Protein AF-A0A2E3RST8-F1 (afdb_monomer_lite)

Sequence (199 aa):
MTTMRTMMNFPPRGLLAVVLMMAGASMTLGHDTDERVDLSPCHLSGTTAGCSTRWCMNLVCEHDQYCCDQSWDRLCVESATVMCSSCGSTTAPCLQSHDGRGCGEQDCCELVCTIDPRCCLESWDSLCAAEAKVLCNEQCPEDFTGNGIIDEHDLAWGGIVLGLPGSRHDIDGNGIRNSLDLQMIYDRFGSCDDFSGGT

pLDDT: mean 75.84, std 16.53, range [36.25, 95.38]

Secondary structure (DSSP, 8-state):
---PPPP--PPPP-------------------------PPPTTS--SSSS-S-HHHHHHHHHH-THHHHT---HHHHHHHHHHS--TTTS---TTS-BSSSS-S-HHHHHHHHHH-THHHHT-B-HHHHHHHHHHS-TTSTT--S-SSEESHHHHHHTT--TT-B-STT-SSSSSB-SHHHHHHHHTT-EEHHHHS---

Radius of gyration: 26.91 Å; chains: 1; bounding box: 88×56×46 Å

Foldseek 3Di:
DDDDDDDDDDDDDDDDDDDDDPDDPPPPPPPDPPPPPQADDQLDWDQDAAHDDPVLSVQLCVVPVCSHPGTSHPVSNVSSQQRPFCALVECADQLAWDQAAFHNHRVLRVQLCVVPVCSRRPGCGNVSNVVSVQRCVPLCNQPQVSPQWLDVVSVVNQPLPFADFDDSQPQVRPRGRHVVSVVVSVVPGGGSVVSVPDD

Structure (mmCIF, N/CA/C/O backbone):
data_AF-A0A2E3RST8-F1
#
_entry.id   AF-A0A2E3RST8-F1
#
loop_
_atom_site.group_PDB
_atom_site.id
_atom_site.type_symbol
_atom_site.label_atom_id
_atom_site.label_alt_id
_atom_site.label_comp_id
_atom_site.label_asym_id
_atom_site.label_entity_id
_atom_site.label_seq_id
_atom_site.pdbx_PDB_ins_code
_atom_site.Cartn_x
_atom_site.Cartn_y
_atom_site.Cartn_z
_atom_site.occupancy
_atom_site.B_iso_or_equiv
_atom_site.auth_seq_id
_atom_site.auth_comp_id
_atom_site.auth_asym_id
_atom_site.auth_atom_id
_atom_site.pdbx_PDB_model_num
ATOM 1 N N . MET A 1 1 ? -64.497 -26.469 4.815 1.00 43.09 1 MET A N 1
ATOM 2 C CA . MET A 1 1 ? -63.031 -26.296 4.855 1.00 43.09 1 MET A CA 1
ATOM 3 C C . MET A 1 1 ? -62.664 -25.133 3.945 1.00 43.09 1 MET A C 1
ATOM 5 O O . MET A 1 1 ? -63.200 -25.066 2.849 1.00 43.09 1 MET A O 1
ATOM 9 N N . THR A 1 2 ? -61.792 -24.251 4.449 1.00 40.44 2 THR A N 1
ATOM 10 C CA . THR A 1 2 ? -61.014 -23.227 3.715 1.00 40.44 2 THR A CA 1
ATOM 11 C C . THR A 1 2 ? -61.645 -21.832 3.510 1.00 40.44 2 THR A C 1
ATOM 13 O O . THR A 1 2 ? -62.053 -21.445 2.424 1.00 40.44 2 THR A O 1
ATOM 16 N N . THR A 1 3 ? -61.681 -21.098 4.633 1.00 40.09 3 THR A N 1
ATOM 17 C CA . THR A 1 3 ? -61.215 -19.705 4.878 1.00 40.09 3 THR A CA 1
ATOM 18 C C . THR A 1 3 ? -61.603 -18.537 3.953 1.00 40.09 3 THR A C 1
ATOM 20 O O . THR A 1 3 ? -61.076 -18.368 2.857 1.00 40.09 3 THR A O 1
ATOM 23 N N . MET A 1 4 ? -62.415 -17.639 4.532 1.00 42.88 4 MET A N 1
ATOM 24 C CA . MET A 1 4 ? -62.667 -16.241 4.157 1.00 42.88 4 MET A CA 1
ATOM 25 C C . MET A 1 4 ? -61.390 -15.377 4.175 1.00 42.88 4 MET A C 1
ATOM 27 O O . MET A 1 4 ? -60.633 -15.410 5.143 1.00 42.88 4 MET A O 1
ATOM 31 N N . ARG A 1 5 ? -61.204 -14.540 3.142 1.00 51.06 5 ARG A N 1
ATOM 32 C CA . ARG A 1 5 ? -60.280 -13.392 3.130 1.00 51.06 5 ARG A CA 1
ATOM 33 C C . ARG A 1 5 ? -61.076 -12.108 3.388 1.00 51.06 5 ARG A C 1
ATOM 35 O O . ARG A 1 5 ? -62.019 -11.802 2.663 1.00 51.06 5 ARG A O 1
ATOM 42 N N . THR A 1 6 ? -60.684 -11.388 4.431 1.00 48.97 6 THR A N 1
ATOM 43 C CA . THR A 1 6 ? -61.259 -10.128 4.915 1.00 48.97 6 THR A CA 1
ATOM 44 C C . THR A 1 6 ? -60.985 -8.964 3.955 1.00 48.97 6 THR A C 1
ATOM 46 O O . THR A 1 6 ? -59.867 -8.800 3.472 1.00 48.97 6 THR A O 1
ATOM 49 N N . MET A 1 7 ? -62.013 -8.147 3.709 1.00 50.31 7 MET A N 1
ATOM 50 C CA . MET A 1 7 ? -61.950 -6.847 3.031 1.00 50.31 7 MET A CA 1
ATOM 51 C C . MET A 1 7 ? -61.508 -5.752 4.014 1.00 50.31 7 MET A C 1
ATOM 53 O O . MET A 1 7 ? -62.095 -5.674 5.088 1.00 50.31 7 MET A O 1
ATOM 57 N N . MET A 1 8 ? -60.581 -4.863 3.635 1.00 54.12 8 MET A N 1
ATOM 58 C CA . MET A 1 8 ? -60.429 -3.511 4.216 1.00 54.12 8 MET A CA 1
ATOM 59 C C . MET A 1 8 ? -59.871 -2.580 3.119 1.00 54.12 8 MET A C 1
ATOM 61 O O . MET A 1 8 ? -58.768 -2.797 2.635 1.00 54.12 8 MET A O 1
ATOM 65 N N . ASN A 1 9 ? -60.719 -1.793 2.453 1.00 39.12 9 ASN A N 1
ATOM 66 C CA . ASN A 1 9 ? -61.136 -0.410 2.754 1.00 39.12 9 ASN A CA 1
ATOM 67 C C . ASN A 1 9 ? -60.138 0.674 2.286 1.00 39.12 9 ASN A C 1
ATOM 69 O O . ASN A 1 9 ? -59.113 0.917 2.912 1.00 39.12 9 ASN A O 1
ATOM 73 N N . PHE A 1 10 ? -60.507 1.345 1.190 1.00 45.78 10 PHE A N 1
ATOM 74 C CA . PHE A 1 10 ? -59.956 2.614 0.699 1.00 45.78 10 PHE A CA 1
ATOM 75 C C . PHE A 1 10 ? -60.758 3.785 1.294 1.00 45.78 10 PHE A C 1
ATOM 77 O O . PHE A 1 10 ? -61.988 3.702 1.287 1.00 45.78 10 PHE A O 1
ATOM 84 N N . PRO A 1 11 ? -60.141 4.913 1.690 1.00 49.16 11 PRO A N 1
ATOM 85 C CA . PRO A 1 11 ? -60.864 6.173 1.831 1.00 49.16 11 PRO A CA 1
ATOM 86 C C . PRO A 1 11 ? -60.811 7.028 0.538 1.00 49.16 11 PRO A C 1
ATOM 88 O O . PRO A 1 11 ? -59.869 6.896 -0.250 1.00 49.16 11 PRO A O 1
ATOM 91 N N . PRO A 1 12 ? -61.824 7.890 0.286 1.00 51.56 12 PRO A N 1
ATOM 92 C CA . PRO A 1 12 ? -62.084 8.499 -1.018 1.00 51.56 12 PRO A CA 1
ATOM 93 C C . PRO A 1 12 ? -61.517 9.925 -1.174 1.00 51.56 12 PRO A C 1
ATOM 95 O O . PRO A 1 12 ? -61.188 10.612 -0.213 1.00 51.56 12 PRO A O 1
ATOM 98 N N . ARG A 1 13 ? -61.434 10.367 -2.435 1.00 59.94 13 ARG A N 1
ATOM 99 C CA . ARG A 1 13 ? -60.952 11.681 -2.900 1.00 59.94 13 ARG A CA 1
ATOM 100 C C . ARG A 1 13 ? -61.961 12.812 -2.625 1.00 59.94 13 ARG A C 1
ATOM 102 O O . ARG A 1 13 ? -63.140 12.638 -2.918 1.00 59.94 13 ARG A O 1
ATOM 109 N N . GLY A 1 14 ? -61.487 13.993 -2.203 1.00 38.81 14 GLY A N 1
ATOM 110 C CA . GLY A 1 14 ? -62.295 15.221 -2.100 1.00 38.81 14 GLY A CA 1
ATOM 111 C C . GLY A 1 14 ? -61.482 16.530 -2.009 1.00 38.81 14 GLY A C 1
ATOM 112 O O . GLY A 1 14 ? -60.828 16.775 -1.008 1.00 38.81 14 GLY A O 1
ATOM 113 N N . LEU A 1 15 ? -61.545 17.318 -3.092 1.00 45.88 15 LEU A N 1
ATOM 114 C CA . LEU A 1 15 ? -61.400 18.779 -3.300 1.00 45.88 15 LEU A CA 1
ATOM 115 C C . LEU A 1 15 ? -60.477 19.690 -2.434 1.00 45.88 15 LEU A C 1
ATOM 117 O O . LEU A 1 15 ? -60.783 20.034 -1.302 1.00 45.88 15 LEU A O 1
ATOM 121 N N . LEU A 1 16 ? -59.445 20.221 -3.114 1.00 46.75 16 LEU A N 1
ATOM 122 C CA . LEU A 1 16 ? -58.981 21.625 -3.244 1.00 46.75 16 LEU A CA 1
ATOM 123 C C . LEU A 1 16 ? -59.290 22.670 -2.130 1.00 46.75 16 LEU A C 1
ATOM 125 O O . LEU A 1 16 ? -60.391 23.211 -2.079 1.00 46.75 16 LEU A O 1
ATOM 129 N N . ALA A 1 17 ? -58.256 23.116 -1.397 1.00 43.19 17 ALA A N 1
ATOM 130 C CA . ALA A 1 17 ? -58.078 24.519 -0.983 1.00 43.19 17 ALA A CA 1
ATOM 131 C C . ALA A 1 17 ? -56.601 24.814 -0.652 1.00 43.19 17 ALA A C 1
ATOM 133 O O . ALA A 1 17 ? -55.962 24.132 0.144 1.00 43.19 17 ALA A O 1
ATOM 134 N N . VAL A 1 18 ? -56.078 25.840 -1.315 1.00 50.81 18 VAL A N 1
ATOM 135 C CA . VAL A 1 18 ? -54.716 26.374 -1.255 1.00 50.81 18 VAL A CA 1
ATOM 136 C C . VAL A 1 18 ? -54.430 26.977 0.125 1.00 50.81 18 VAL A C 1
ATOM 138 O O . VAL A 1 18 ? -55.101 27.926 0.520 1.00 50.81 18 VAL A O 1
ATOM 141 N N . VAL A 1 19 ? -53.385 26.506 0.812 1.00 48.00 19 VAL A N 1
ATOM 142 C CA . VAL A 1 19 ? -52.651 27.324 1.789 1.00 48.00 19 VAL A CA 1
ATOM 143 C C . VAL A 1 19 ? -51.192 27.354 1.363 1.00 48.00 19 VAL A C 1
ATOM 145 O O . VAL A 1 19 ? -50.441 26.391 1.480 1.00 48.00 19 VAL A O 1
ATOM 148 N N . LEU A 1 20 ? -50.849 28.504 0.803 1.00 52.03 20 LEU A N 1
ATOM 149 C CA . LEU A 1 20 ? -49.520 28.958 0.458 1.00 52.03 20 LEU A CA 1
ATOM 150 C C . LEU A 1 20 ? -48.696 29.066 1.756 1.00 52.03 20 LEU A C 1
ATOM 152 O O . LEU A 1 20 ? -48.907 29.987 2.539 1.00 52.03 20 LEU A O 1
ATOM 156 N N . MET A 1 21 ? -47.756 28.150 1.992 1.00 52.31 21 MET A N 1
ATOM 157 C CA . MET A 1 21 ? -46.636 28.401 2.903 1.00 52.31 21 MET A CA 1
ATOM 158 C C . MET A 1 21 ? -45.346 28.317 2.101 1.00 52.31 21 MET A C 1
ATOM 160 O O . MET A 1 21 ? -44.721 27.270 1.968 1.00 52.31 21 MET A O 1
ATOM 164 N N . MET A 1 22 ? -44.984 29.460 1.523 1.00 61.84 22 MET A N 1
ATOM 165 C CA . MET A 1 22 ? -43.622 29.728 1.091 1.00 61.84 22 MET A CA 1
ATOM 166 C C . MET A 1 22 ? -42.761 29.870 2.350 1.00 61.84 22 MET A C 1
ATOM 168 O O . MET A 1 22 ? -42.719 30.936 2.957 1.00 61.84 22 MET A O 1
ATOM 172 N N . ALA A 1 23 ? -42.090 28.797 2.751 1.00 56.28 23 ALA A N 1
ATOM 173 C CA . ALA A 1 23 ? -40.893 28.884 3.574 1.00 56.28 23 ALA A CA 1
ATOM 174 C C . ALA A 1 23 ? -39.747 28.377 2.700 1.00 56.28 23 ALA A C 1
ATOM 176 O O . ALA A 1 23 ? -39.756 27.228 2.262 1.00 56.28 23 ALA A O 1
ATOM 177 N N . GLY A 1 24 ? -38.835 29.283 2.350 1.00 57.22 24 GLY A N 1
ATOM 178 C CA . GLY A 1 24 ? -37.745 29.025 1.421 1.00 57.22 24 GLY A CA 1
ATOM 179 C C . GLY A 1 24 ? -36.890 27.849 1.871 1.00 57.22 24 GLY A C 1
ATOM 180 O O . GLY A 1 24 ? -36.094 27.972 2.797 1.00 57.22 24 GLY A O 1
ATOM 181 N N . ALA A 1 25 ? -37.005 26.729 1.163 1.00 50.38 25 ALA A N 1
ATOM 182 C CA . ALA A 1 25 ? -35.897 25.803 1.048 1.00 50.38 25 ALA A CA 1
ATOM 183 C C . ALA A 1 25 ? -34.868 26.500 0.156 1.00 50.38 25 ALA A C 1
ATOM 185 O O . ALA A 1 25 ? -34.959 26.473 -1.072 1.00 50.38 25 ALA A O 1
ATOM 186 N N . SER A 1 26 ? -33.937 27.207 0.794 1.00 57.09 26 SER A N 1
ATOM 187 C CA . SER A 1 26 ? -32.691 27.586 0.150 1.00 57.09 26 SER A CA 1
ATOM 188 C C . SER A 1 26 ? -32.023 26.273 -0.244 1.00 57.09 26 SER A C 1
ATOM 190 O O . SER A 1 26 ? -31.499 25.557 0.606 1.00 57.09 26 SER A O 1
ATOM 192 N N . MET A 1 27 ? -32.140 25.901 -1.517 1.00 54.38 27 MET A N 1
ATOM 193 C CA . MET A 1 27 ? -31.351 24.827 -2.098 1.00 54.38 27 M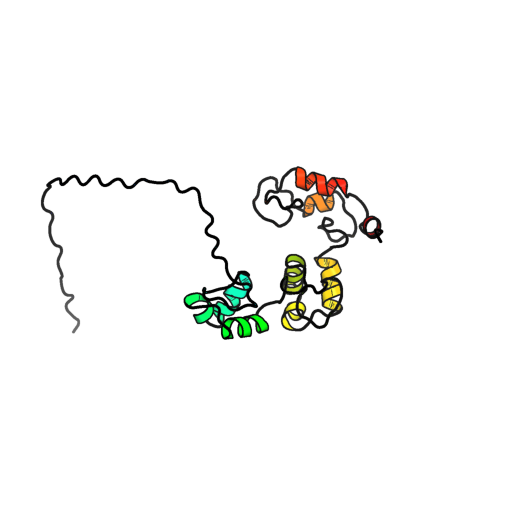ET A CA 1
ATOM 194 C C . MET A 1 27 ? -29.935 25.375 -2.196 1.00 54.38 27 MET A C 1
ATOM 196 O O . MET A 1 27 ? -29.518 25.889 -3.232 1.00 54.38 27 MET A O 1
ATOM 200 N N . THR A 1 28 ? -29.207 25.343 -1.084 1.00 48.56 28 THR A N 1
ATOM 201 C CA . THR A 1 28 ? -27.760 25.396 -1.165 1.00 48.56 28 THR A CA 1
ATOM 202 C C . THR A 1 28 ? -27.376 24.143 -1.933 1.00 48.56 28 THR A C 1
ATOM 204 O O . THR A 1 28 ? -27.495 23.033 -1.416 1.00 48.56 28 THR A O 1
ATOM 207 N N . LEU A 1 29 ? -26.958 24.312 -3.187 1.00 51.31 29 LEU A N 1
ATOM 208 C CA . LEU A 1 29 ? -26.013 23.389 -3.793 1.00 51.31 29 LEU A CA 1
ATOM 209 C C . LEU A 1 29 ? -24.764 23.475 -2.913 1.00 51.31 29 LEU A C 1
ATOM 211 O O . LEU A 1 29 ? -23.888 24.310 -3.132 1.00 51.31 29 LEU A O 1
ATOM 215 N N . GLY A 1 30 ? -24.773 22.704 -1.826 1.00 43.62 30 GLY A N 1
ATOM 216 C CA . GLY A 1 30 ? -23.592 22.428 -1.043 1.00 43.62 30 GLY A CA 1
ATOM 217 C C . GLY A 1 30 ? -22.682 21.643 -1.961 1.00 43.62 30 GLY A C 1
ATOM 218 O O . GLY A 1 30 ? -22.896 20.459 -2.180 1.00 43.62 30 GLY A O 1
ATOM 219 N N . HIS A 1 31 ? -21.735 22.350 -2.568 1.00 44.28 31 HIS A N 1
ATOM 220 C CA . HIS A 1 31 ? -20.483 21.763 -2.995 1.00 44.28 31 HIS A CA 1
ATOM 221 C C . HIS A 1 31 ? -19.943 20.991 -1.795 1.00 44.28 31 HIS A C 1
ATOM 223 O O . HIS A 1 31 ? -19.692 21.608 -0.758 1.00 44.28 31 HIS A O 1
ATOM 229 N N . ASP A 1 32 ? -19.829 19.675 -1.958 1.00 47.50 32 ASP A N 1
ATOM 230 C CA . ASP A 1 32 ? -19.304 18.709 -1.004 1.00 47.50 32 ASP A CA 1
ATOM 231 C C . ASP A 1 32 ? -18.227 19.328 -0.107 1.00 47.50 32 ASP A C 1
ATOM 233 O O . ASP A 1 32 ? -17.070 19.496 -0.500 1.00 47.50 32 ASP A O 1
ATOM 237 N N . THR A 1 33 ? -18.599 19.687 1.122 1.00 52.19 33 THR A N 1
ATOM 238 C CA . THR A 1 33 ? -17.655 19.517 2.214 1.00 52.19 33 THR A CA 1
ATOM 239 C C . THR A 1 33 ? -17.646 18.026 2.457 1.00 52.19 33 THR A C 1
ATOM 241 O O . THR A 1 33 ? -18.547 17.484 3.091 1.00 52.19 33 THR A O 1
ATOM 244 N N . ASP A 1 34 ? -16.672 17.389 1.825 1.00 51.16 34 ASP A N 1
ATOM 245 C CA . ASP A 1 34 ? -15.943 16.232 2.308 1.00 51.16 34 ASP A CA 1
ATOM 246 C C . ASP A 1 34 ? -15.879 16.218 3.849 1.00 51.16 34 ASP A C 1
ATOM 248 O O . ASP A 1 34 ? -14.902 16.622 4.473 1.00 51.16 34 ASP A O 1
ATOM 252 N N . GLU A 1 35 ? -16.969 15.798 4.485 1.00 53.94 35 GLU A N 1
ATOM 253 C CA . GLU A 1 35 ? -16.988 15.388 5.878 1.00 53.94 35 GLU A CA 1
ATOM 254 C C . GLU A 1 35 ? -16.465 13.958 5.872 1.00 53.94 35 GLU A C 1
ATOM 256 O O . GLU A 1 35 ? -17.215 12.982 5.927 1.00 53.94 35 GLU A O 1
ATOM 261 N N . ARG A 1 36 ? -15.143 13.831 5.694 1.00 57.81 36 ARG A N 1
ATOM 262 C CA . ARG A 1 36 ? -14.458 12.570 5.953 1.00 57.81 36 ARG A CA 1
ATOM 263 C C . ARG A 1 36 ? -14.787 12.219 7.389 1.00 57.81 36 ARG A C 1
ATOM 265 O O . ARG A 1 36 ? -14.359 12.910 8.311 1.00 57.81 36 ARG A O 1
ATOM 272 N N . VAL A 1 37 ? -15.569 11.161 7.573 1.00 68.06 37 VAL A N 1
ATOM 273 C CA . VAL A 1 37 ? -15.627 10.467 8.853 1.00 68.06 37 VAL A CA 1
ATOM 274 C C . VAL A 1 37 ? -14.177 10.116 9.167 1.00 68.06 37 VAL A C 1
ATOM 276 O O . VAL A 1 37 ? -13.591 9.276 8.483 1.00 68.06 37 VAL A O 1
ATOM 279 N N . ASP A 1 38 ? -13.578 10.837 10.114 1.00 71.94 38 ASP A N 1
ATOM 280 C CA . ASP A 1 38 ? -12.197 10.625 10.536 1.00 71.94 38 ASP A CA 1
ATOM 281 C C . ASP A 1 38 ? -12.164 9.326 11.343 1.00 71.94 38 ASP A C 1
ATOM 283 O O . ASP A 1 38 ? -12.360 9.287 12.560 1.00 71.94 38 ASP A O 1
ATOM 287 N N . LEU A 1 39 ? -12.106 8.220 10.606 1.00 83.25 39 LEU A N 1
ATOM 288 C CA . LEU A 1 39 ? -12.078 6.882 11.161 1.00 83.25 39 LEU A CA 1
ATOM 289 C C . LEU A 1 39 ? -10.698 6.646 11.768 1.00 83.25 39 LEU A C 1
ATOM 291 O O . LEU A 1 39 ? -9.675 6.832 11.112 1.00 83.25 39 LEU A O 1
ATOM 295 N N . SER A 1 40 ? -10.688 6.174 13.012 1.00 83.94 40 SER A N 1
ATOM 296 C CA . SER A 1 40 ? -9.460 5.786 13.703 1.00 83.94 40 SER A CA 1
ATOM 297 C C . SER A 1 40 ? -8.695 4.718 12.905 1.00 83.94 40 SER A C 1
ATOM 299 O O . SER A 1 40 ? -9.325 3.855 12.280 1.00 83.94 40 SER A O 1
ATOM 301 N N . PRO A 1 41 ? -7.350 4.708 12.941 1.00 85.00 41 PRO A N 1
ATOM 302 C CA . PRO A 1 41 ? -6.564 3.566 12.493 1.00 85.00 41 PRO A CA 1
ATOM 303 C C . PRO A 1 41 ? -7.059 2.261 13.125 1.00 85.00 41 PRO A C 1
ATOM 305 O O . PRO A 1 41 ? -7.398 2.231 14.304 1.00 85.00 41 PRO A O 1
ATOM 308 N N . CYS A 1 42 ? -7.067 1.158 12.373 1.00 86.94 42 CYS A N 1
ATOM 309 C CA . CYS A 1 42 ? -7.680 -0.100 12.831 1.00 86.94 42 CYS A CA 1
ATOM 310 C C . CYS A 1 42 ? -7.025 -0.726 14.073 1.00 86.94 42 CYS A C 1
ATOM 312 O O . CYS A 1 42 ? -7.651 -1.536 14.754 1.00 86.94 42 CYS A O 1
ATOM 314 N N . HIS A 1 43 ? -5.795 -0.325 14.395 1.00 85.38 43 HIS A N 1
ATOM 315 C CA . HIS A 1 43 ? -5.068 -0.744 15.594 1.00 85.38 43 HIS A CA 1
ATOM 316 C C . HIS A 1 43 ? -5.339 0.148 16.821 1.00 85.38 43 HIS A C 1
ATOM 318 O O . HIS A 1 43 ? -4.791 -0.104 17.893 1.00 85.38 43 HIS A O 1
ATOM 324 N N . LEU A 1 44 ? -6.169 1.188 16.689 1.00 88.31 44 LEU A N 1
ATOM 325 C CA . LEU A 1 44 ? -6.549 2.100 17.766 1.00 88.31 44 LEU A CA 1
ATOM 326 C C . LEU A 1 44 ? -8.066 2.108 17.941 1.00 88.31 44 LEU A C 1
ATOM 328 O O . LEU A 1 44 ? -8.813 2.177 16.966 1.00 88.31 44 LEU A O 1
ATOM 332 N N . SER A 1 45 ? -8.525 2.077 19.191 1.00 91.50 45 SER A N 1
ATOM 333 C CA . SER A 1 45 ? -9.953 2.163 19.493 1.00 91.50 45 SER A CA 1
ATOM 334 C C . SER A 1 45 ? -10.506 3.553 19.169 1.00 91.50 45 SER A C 1
ATOM 336 O O . SER A 1 45 ? -9.874 4.565 19.468 1.00 91.50 45 SER A O 1
ATOM 338 N N . GLY A 1 46 ? -11.713 3.595 18.613 1.00 89.00 46 GLY A N 1
ATOM 339 C CA . GLY A 1 46 ? -12.474 4.801 18.311 1.00 89.00 46 GLY A CA 1
ATOM 340 C C . GLY A 1 46 ? -13.876 4.752 18.918 1.00 89.00 46 GLY A C 1
ATOM 341 O O . GLY A 1 46 ? -14.396 3.697 19.275 1.00 89.00 46 GLY A O 1
ATOM 342 N N . THR A 1 47 ? -14.505 5.918 19.051 1.00 86.69 47 THR A N 1
ATOM 343 C CA . THR A 1 47 ? -15.912 6.022 19.479 1.00 86.69 47 THR A CA 1
ATOM 344 C C . THR A 1 47 ? -16.893 5.852 18.321 1.00 86.69 47 THR A C 1
ATOM 346 O O . THR A 1 47 ? -18.088 5.694 18.552 1.00 86.69 47 THR A O 1
ATOM 349 N N . THR A 1 48 ? -16.398 5.898 17.086 1.00 90.94 48 THR A N 1
ATOM 350 C CA . THR A 1 48 ? -17.147 5.642 15.857 1.00 90.94 48 THR A CA 1
ATOM 351 C C . THR A 1 48 ? -17.044 4.171 15.469 1.00 90.94 48 THR A C 1
ATOM 353 O O . THR A 1 48 ? -16.112 3.473 15.870 1.00 90.94 48 THR A O 1
ATOM 356 N N . ALA A 1 49 ? -18.028 3.681 14.720 1.00 92.31 49 ALA A N 1
ATOM 357 C CA . ALA A 1 49 ? -17.979 2.341 14.155 1.00 92.31 49 ALA A CA 1
ATOM 358 C C . ALA A 1 49 ? -17.018 2.283 12.957 1.00 92.31 49 ALA A C 1
ATOM 360 O O . ALA A 1 49 ? -16.936 3.224 12.164 1.00 92.31 49 ALA A O 1
ATOM 361 N N . GLY A 1 50 ? -16.327 1.154 12.816 1.00 89.62 50 GLY A N 1
ATOM 362 C CA . GLY A 1 50 ? -15.324 0.935 11.779 1.00 89.62 50 GLY A CA 1
ATOM 363 C C . GLY A 1 50 ? -13.987 1.656 11.997 1.00 89.62 50 GLY A C 1
ATOM 364 O O . GLY A 1 50 ? -13.776 2.371 12.974 1.00 89.62 50 GLY A O 1
ATOM 365 N N . CYS A 1 51 ? -13.067 1.449 11.054 1.00 90.50 51 CYS A N 1
ATOM 366 C CA . CYS A 1 51 ? -11.716 2.006 11.074 1.00 90.50 51 CYS A CA 1
ATOM 367 C C . CYS A 1 51 ? -11.266 2.467 9.679 1.00 90.50 51 CYS A C 1
ATOM 369 O O . CYS A 1 51 ? -11.943 2.207 8.681 1.00 90.50 51 CYS A O 1
ATOM 371 N N . SER A 1 52 ? -10.128 3.163 9.604 1.00 86.25 52 SER A N 1
ATOM 372 C CA . SER A 1 52 ? -9.630 3.799 8.375 1.00 86.25 52 SER A CA 1
ATOM 373 C C . SER A 1 52 ? -9.363 2.816 7.225 1.00 86.25 52 SER A C 1
ATOM 375 O O . SER A 1 52 ? -9.575 3.156 6.059 1.00 86.25 52 SER A O 1
ATOM 377 N N . THR A 1 53 ? -8.956 1.581 7.528 1.00 80.88 53 THR A N 1
ATOM 378 C CA . THR A 1 53 ? -8.630 0.562 6.521 1.00 80.88 53 THR A CA 1
ATOM 379 C C . THR A 1 53 ? -9.863 -0.266 6.157 1.00 80.88 53 THR A C 1
ATOM 381 O O . THR A 1 53 ? -10.306 -1.128 6.917 1.00 80.88 53 THR A O 1
ATOM 384 N N . ARG A 1 54 ? -10.409 -0.046 4.953 1.00 82.88 54 ARG A N 1
ATOM 385 C CA . ARG A 1 54 ? -11.696 -0.620 4.511 1.00 82.88 54 ARG A CA 1
ATOM 386 C C . ARG A 1 54 ? -11.744 -2.149 4.531 1.00 82.88 54 ARG A C 1
ATOM 388 O O . ARG A 1 54 ? -12.757 -2.712 4.934 1.00 82.88 54 ARG A O 1
ATOM 395 N N . TRP A 1 55 ? -10.681 -2.818 4.084 1.00 80.94 55 TRP A N 1
ATOM 396 C CA . TRP A 1 55 ? -10.650 -4.282 4.051 1.00 80.94 55 TRP A CA 1
ATOM 397 C C . TRP A 1 55 ? -10.599 -4.868 5.471 1.00 80.94 55 TRP A C 1
ATOM 399 O O . TRP A 1 55 ? -11.343 -5.799 5.762 1.00 80.94 55 TRP A O 1
ATOM 409 N N . CYS A 1 56 ? -9.810 -4.270 6.372 1.00 86.31 56 CYS A N 1
ATOM 410 C CA . CYS A 1 56 ? -9.721 -4.687 7.773 1.00 86.31 56 CYS A CA 1
ATOM 411 C C . CYS A 1 56 ? -11.047 -4.459 8.500 1.00 86.31 56 CYS A C 1
ATOM 413 O O . CYS A 1 56 ? -11.535 -5.344 9.200 1.00 86.31 56 CYS A O 1
ATOM 415 N N . MET A 1 57 ? -11.669 -3.301 8.265 1.00 89.81 57 MET A N 1
ATOM 416 C CA . MET A 1 57 ? -13.006 -2.996 8.758 1.00 89.81 57 MET A CA 1
ATOM 417 C C . MET A 1 57 ? -13.993 -4.095 8.350 1.00 89.81 57 MET A C 1
ATOM 419 O O . MET A 1 57 ? -14.617 -4.692 9.217 1.00 89.81 57 MET A O 1
ATOM 423 N N . ASN A 1 58 ? -14.097 -4.409 7.055 1.00 89.31 58 ASN A N 1
ATOM 424 C CA . ASN A 1 58 ? -15.036 -5.421 6.564 1.00 89.31 58 ASN A CA 1
ATOM 425 C C . ASN A 1 58 ? -14.781 -6.802 7.184 1.00 89.31 58 ASN A C 1
ATOM 427 O O . ASN A 1 58 ? -15.727 -7.465 7.597 1.00 89.31 58 ASN A O 1
ATOM 431 N N . LEU A 1 59 ? -13.514 -7.206 7.296 1.00 89.25 59 LEU A N 1
ATOM 432 C CA . LEU A 1 59 ? -13.131 -8.503 7.849 1.00 89.25 59 LEU A CA 1
ATOM 433 C C . LEU A 1 59 ? -13.527 -8.641 9.329 1.00 89.25 59 LEU A C 1
ATOM 435 O O . LEU A 1 59 ? -14.088 -9.656 9.736 1.00 89.25 59 LEU A O 1
ATOM 439 N N . VAL A 1 60 ? -13.276 -7.603 10.133 1.00 92.31 60 VAL A N 1
ATOM 440 C CA . VAL A 1 60 ? -13.683 -7.583 11.547 1.00 92.31 60 VAL A CA 1
ATOM 441 C C . VAL A 1 60 ? -15.201 -7.508 11.667 1.00 92.31 60 VAL A C 1
ATOM 443 O O . VAL A 1 60 ? -15.764 -8.160 12.535 1.00 92.31 60 VAL A O 1
ATOM 446 N N . CYS A 1 61 ? -15.885 -6.791 10.777 1.00 93.38 61 CYS A N 1
ATOM 447 C CA . CYS A 1 61 ? -17.344 -6.708 10.786 1.00 93.38 61 CYS A CA 1
ATOM 448 C C . CYS A 1 61 ? -18.044 -8.024 10.422 1.00 93.38 61 CYS A C 1
ATOM 450 O O . CYS A 1 61 ? -19.142 -8.287 10.911 1.00 93.38 61 CYS A O 1
ATOM 452 N N . GLU A 1 62 ? -17.427 -8.852 9.576 1.00 93.88 62 GLU A N 1
ATOM 453 C CA . GLU A 1 62 ? -17.892 -10.219 9.317 1.00 93.88 62 GLU A CA 1
ATOM 454 C C . GLU A 1 62 ? -17.706 -11.130 10.538 1.00 93.88 62 GLU A C 1
ATOM 456 O O . GLU A 1 62 ? -18.482 -12.068 10.729 1.00 93.88 62 GLU A O 1
ATOM 461 N N . HIS A 1 63 ? -16.702 -10.850 11.374 1.00 93.50 63 HIS A N 1
ATOM 462 C CA . HIS A 1 63 ? -16.464 -11.575 12.618 1.00 93.50 63 HIS A CA 1
ATOM 463 C C . HIS A 1 63 ? -17.389 -11.116 13.756 1.00 93.50 63 HIS A C 1
ATOM 465 O O . HIS A 1 63 ? -17.974 -11.951 14.446 1.00 93.50 63 HIS A O 1
ATOM 471 N N . ASP A 1 64 ? -17.536 -9.801 13.932 1.00 95.00 64 ASP A N 1
ATOM 472 C CA . ASP A 1 64 ? -18.343 -9.168 14.970 1.00 95.00 64 ASP A CA 1
ATOM 473 C C . ASP A 1 64 ? -19.059 -7.912 14.436 1.00 95.00 64 ASP A C 1
ATOM 475 O O . ASP A 1 64 ? -18.454 -6.862 14.194 1.00 95.00 64 ASP A O 1
ATOM 479 N N . GLN A 1 65 ? -20.388 -8.001 14.301 1.00 95.25 65 GLN A N 1
ATOM 480 C CA . GLN A 1 65 ? -21.220 -6.886 13.835 1.00 95.25 65 GLN A CA 1
ATOM 481 C C . GLN A 1 65 ? -21.187 -5.669 14.768 1.00 95.25 65 GLN A C 1
ATOM 483 O O . GLN A 1 65 ? -21.407 -4.548 14.306 1.00 95.25 65 GLN A O 1
ATOM 488 N N . TYR A 1 66 ? -20.877 -5.845 16.057 1.00 95.31 66 TYR A N 1
ATOM 489 C CA . TYR A 1 66 ? -20.765 -4.730 16.997 1.00 95.31 66 TYR A CA 1
ATOM 490 C C . TYR A 1 66 ? -19.750 -3.680 16.516 1.00 95.31 66 TYR A C 1
ATOM 492 O O . TYR A 1 66 ? -20.002 -2.476 16.620 1.00 95.31 66 TYR A O 1
ATOM 500 N N . CYS A 1 67 ? -18.650 -4.129 15.907 1.00 94.81 67 CYS A N 1
ATOM 501 C CA . CYS A 1 67 ? -17.588 -3.265 15.396 1.00 94.81 67 CYS A CA 1
ATOM 502 C C . CYS A 1 67 ? -18.021 -2.385 14.211 1.00 94.81 67 CYS A C 1
ATOM 504 O O . CYS A 1 67 ? -17.424 -1.329 13.985 1.00 94.81 67 CYS A O 1
ATOM 506 N N . CYS A 1 68 ? -19.067 -2.790 13.481 1.00 93.06 68 CYS A N 1
ATOM 507 C CA . CYS A 1 68 ? -19.631 -2.047 12.350 1.00 93.06 68 CYS A CA 1
ATOM 508 C C . CYS A 1 68 ? -20.859 -1.204 12.711 1.00 93.06 68 CYS A C 1
ATOM 510 O O . CYS A 1 68 ? -21.104 -0.190 12.060 1.00 93.06 68 CYS A O 1
ATOM 512 N N . ASP A 1 69 ? -21.612 -1.603 13.737 1.00 93.62 69 ASP A N 1
ATOM 513 C CA . ASP A 1 69 ? -22.891 -0.968 14.062 1.00 93.62 69 ASP A CA 1
ATOM 514 C C . ASP A 1 69 ? -22.813 -0.026 15.267 1.00 93.62 69 ASP A C 1
ATOM 516 O O . ASP A 1 69 ? -23.631 0.886 15.383 1.00 93.62 69 ASP A O 1
ATO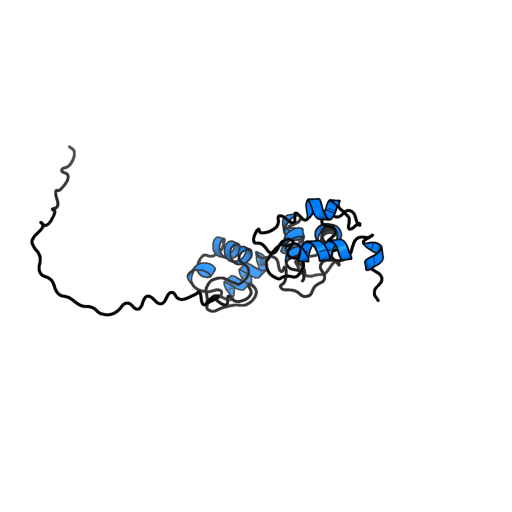M 520 N N . GLN A 1 70 ? -21.867 -0.253 16.185 1.00 94.19 70 GLN A N 1
ATOM 521 C CA . GLN A 1 70 ? -21.824 0.448 17.471 1.00 94.19 70 GLN A CA 1
ATOM 522 C C . GLN A 1 70 ? -20.549 1.270 17.644 1.00 94.19 70 GLN A C 1
ATOM 524 O O . GLN A 1 70 ? -20.617 2.495 17.726 1.00 94.19 70 GLN A O 1
ATOM 529 N N . SER A 1 71 ? -19.386 0.617 17.727 1.00 93.56 71 SER A N 1
ATOM 530 C CA . SER A 1 71 ? -18.111 1.305 17.974 1.00 93.56 71 SER A CA 1
ATOM 531 C C . SER A 1 71 ? -16.909 0.412 17.687 1.00 93.56 71 SER A C 1
ATOM 533 O O . SER A 1 71 ? -16.981 -0.799 17.888 1.00 93.56 71 SER A O 1
ATOM 535 N N . TRP A 1 72 ? -15.789 1.016 17.292 1.00 94.12 72 TRP A N 1
ATOM 536 C CA . TRP A 1 72 ? -14.498 0.346 17.162 1.00 94.12 72 TRP A CA 1
ATOM 537 C C . TRP A 1 72 ? -13.762 0.298 18.508 1.00 94.12 72 TRP A C 1
ATOM 539 O O . TRP A 1 72 ? -12.828 1.056 18.762 1.00 94.12 72 TRP A O 1
ATOM 549 N N . ASP A 1 73 ? -14.207 -0.561 19.421 1.00 94.50 73 ASP A N 1
ATOM 550 C CA . ASP A 1 73 ? -13.668 -0.628 20.783 1.00 94.50 73 ASP A CA 1
ATOM 551 C C . ASP A 1 73 ? -12.394 -1.498 20.914 1.00 94.50 73 ASP A C 1
ATOM 553 O O . ASP A 1 73 ? -11.739 -1.857 19.933 1.00 94.50 73 ASP A O 1
ATOM 557 N N . ARG A 1 74 ? -11.990 -1.821 22.154 1.00 94.38 74 ARG A N 1
ATOM 558 C CA . ARG A 1 74 ? -10.814 -2.669 22.425 1.00 94.38 74 ARG A CA 1
ATOM 559 C C . ARG A 1 74 ? -10.958 -4.078 21.838 1.00 94.38 74 ARG A C 1
ATOM 561 O O . ARG A 1 74 ? -9.964 -4.628 21.377 1.00 94.38 74 ARG A O 1
ATOM 568 N N . LEU A 1 75 ? -12.155 -4.666 21.864 1.00 94.19 75 LEU A N 1
ATOM 569 C CA . LEU A 1 75 ? -12.388 -6.013 21.333 1.00 94.19 75 LEU A CA 1
ATOM 570 C C . LEU A 1 75 ? -12.309 -6.013 19.803 1.00 94.19 75 LEU A C 1
ATOM 572 O O . LEU A 1 75 ? -11.756 -6.944 19.215 1.00 94.19 75 LEU A O 1
ATOM 576 N N . CYS A 1 76 ? -12.770 -4.933 19.167 1.00 94.62 76 CYS A N 1
ATOM 577 C CA .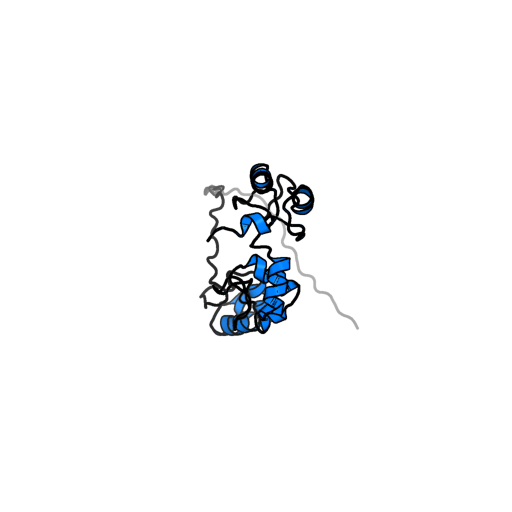 CYS A 1 76 ? -12.586 -4.719 17.733 1.00 94.62 76 CYS A CA 1
ATOM 578 C C . CYS A 1 76 ? -11.103 -4.613 17.364 1.00 94.62 76 CYS A C 1
ATOM 580 O O . CYS A 1 76 ? -10.667 -5.258 16.415 1.00 94.62 76 CYS A O 1
ATOM 582 N N . VAL A 1 77 ? -10.303 -3.882 18.149 1.00 91.75 77 VAL A N 1
ATOM 583 C CA . VAL A 1 77 ? -8.844 -3.785 17.948 1.00 91.75 77 VAL A CA 1
ATOM 584 C C . VAL A 1 77 ? -8.139 -5.126 18.171 1.00 91.75 77 VAL A C 1
ATOM 586 O O . VAL A 1 77 ? -7.240 -5.475 17.410 1.00 91.75 77 VAL A O 1
ATOM 589 N N . GLU A 1 78 ? -8.528 -5.903 19.183 1.00 90.81 78 GLU A N 1
ATOM 590 C CA . GLU A 1 78 ? -7.958 -7.236 19.432 1.00 90.81 78 GLU A CA 1
ATOM 591 C C . GLU A 1 78 ? -8.260 -8.196 18.277 1.00 90.81 78 GLU A C 1
ATOM 593 O O . GLU A 1 78 ? -7.361 -8.890 17.799 1.00 90.81 78 GLU A O 1
ATOM 598 N N . SER A 1 79 ? -9.491 -8.164 17.765 1.00 91.06 79 SER A N 1
ATOM 599 C CA . SER A 1 79 ? -9.886 -8.918 16.572 1.00 91.06 79 SER A CA 1
ATOM 600 C C . SER A 1 79 ? -9.112 -8.444 15.342 1.00 91.06 79 SER A C 1
ATOM 602 O O . SER A 1 79 ? -8.519 -9.256 14.636 1.00 91.06 79 SER A O 1
ATOM 604 N N . ALA A 1 80 ? -9.013 -7.130 15.129 1.00 89.00 80 ALA A N 1
ATOM 605 C CA . ALA A 1 80 ? -8.232 -6.539 14.046 1.00 89.00 80 ALA A CA 1
ATOM 606 C C . ALA A 1 80 ? -6.752 -6.923 14.133 1.00 89.00 80 ALA A C 1
ATOM 608 O O . ALA A 1 80 ? -6.129 -7.223 13.127 1.00 89.00 80 ALA A O 1
ATOM 609 N N . THR A 1 81 ? -6.182 -7.001 15.332 1.00 81.94 81 THR A N 1
ATOM 610 C CA . THR A 1 81 ? -4.787 -7.414 15.517 1.00 81.94 81 THR A CA 1
ATOM 611 C C . THR A 1 81 ? -4.556 -8.843 15.035 1.00 81.94 81 THR A C 1
ATOM 613 O O . THR A 1 81 ? -3.469 -9.162 14.566 1.00 81.94 81 THR A O 1
ATOM 616 N N . VAL A 1 82 ? -5.539 -9.732 15.147 1.00 80.94 82 VAL A N 1
ATOM 617 C CA . VAL A 1 82 ? -5.394 -11.122 14.692 1.00 80.94 82 VAL A CA 1
ATOM 618 C C . VAL A 1 82 ? -5.746 -11.263 13.217 1.00 80.94 82 VAL A C 1
ATOM 620 O O . VAL A 1 82 ? -5.071 -11.984 12.489 1.00 80.94 82 VAL A O 1
ATOM 623 N N . MET A 1 83 ? -6.810 -10.593 12.788 1.00 81.00 83 MET A N 1
ATOM 624 C CA . MET A 1 83 ? -7.436 -10.833 11.493 1.00 81.00 83 MET A CA 1
ATOM 625 C C . MET A 1 83 ? -6.913 -9.884 10.411 1.00 81.00 83 MET A C 1
ATOM 627 O O . MET A 1 83 ? -6.915 -10.232 9.234 1.00 81.00 83 MET A O 1
ATOM 631 N N . CYS A 1 84 ? -6.426 -8.706 10.796 1.00 83.12 84 CYS A N 1
ATOM 632 C CA . CYS A 1 84 ? -5.887 -7.726 9.873 1.00 83.12 84 CYS A CA 1
ATOM 633 C C . CYS A 1 84 ? -4.360 -7.818 9.761 1.00 83.12 84 CYS A C 1
ATOM 635 O O . CYS A 1 84 ? -3.635 -7.805 10.754 1.00 83.12 84 CYS A O 1
ATOM 637 N N . SER A 1 85 ? -3.872 -7.827 8.519 1.00 72.50 85 SER A N 1
ATOM 638 C CA . SER A 1 85 ? -2.527 -7.376 8.168 1.00 72.50 85 SER A CA 1
ATOM 639 C C . SER A 1 85 ? -2.146 -6.044 8.834 1.00 72.50 85 SER A C 1
ATOM 641 O O . SER A 1 85 ? -2.941 -5.105 8.889 1.00 72.50 85 SER A O 1
ATOM 643 N N . SER A 1 86 ? -0.894 -5.952 9.287 1.00 74.62 86 SER A N 1
ATOM 644 C CA . SER A 1 86 ? -0.286 -4.731 9.832 1.00 74.62 86 SER A CA 1
ATOM 645 C C . SER A 1 86 ? 0.355 -3.831 8.754 1.00 74.62 86 SER A C 1
ATOM 647 O O . SER A 1 86 ? 1.128 -2.935 9.104 1.00 74.62 86 SER A O 1
ATOM 649 N N . CYS A 1 87 ? 0.034 -4.033 7.467 1.00 80.75 87 CYS A N 1
ATOM 650 C CA . CYS A 1 87 ? 0.486 -3.167 6.368 1.00 80.75 87 CYS A CA 1
ATOM 651 C C . CYS A 1 87 ? 0.262 -1.687 6.672 1.00 80.75 87 CYS A C 1
ATOM 653 O O . CYS A 1 87 ? -0.812 -1.317 7.147 1.00 80.75 87 CYS A O 1
ATOM 655 N N . GLY A 1 88 ? 1.290 -0.867 6.438 1.00 70.25 88 GLY A N 1
ATOM 656 C CA . GLY A 1 88 ? 1.255 0.588 6.629 1.00 70.25 88 GLY A CA 1
ATOM 657 C C . GLY A 1 88 ? 1.061 1.069 8.070 1.00 70.25 88 GLY A C 1
ATOM 658 O O . GLY A 1 88 ? 1.018 2.270 8.319 1.00 70.25 88 GLY A O 1
ATOM 659 N N . SER A 1 89 ? 0.954 0.156 9.042 1.00 72.00 89 SER A N 1
ATOM 660 C CA . SER A 1 89 ? 0.819 0.490 10.470 1.00 72.00 89 SER A CA 1
ATOM 661 C C . SER A 1 89 ? 2.128 0.364 11.253 1.00 72.00 89 SER A C 1
ATOM 663 O O . SER A 1 89 ? 2.195 0.713 12.430 1.00 72.00 89 SER A O 1
ATOM 665 N N . THR A 1 90 ? 3.173 -0.133 10.597 1.00 78.06 90 THR A N 1
ATOM 666 C CA . THR A 1 90 ? 4.525 -0.297 11.133 1.00 78.06 90 THR A CA 1
ATOM 667 C C . THR A 1 90 ? 5.506 0.590 10.363 1.00 78.06 90 THR A C 1
ATOM 669 O O . THR A 1 90 ? 5.195 1.073 9.285 1.00 78.06 90 THR A O 1
ATOM 672 N N . THR A 1 91 ? 6.700 0.818 10.906 1.00 82.62 91 THR A N 1
ATOM 673 C CA . THR A 1 91 ? 7.832 1.434 10.185 1.00 82.62 91 THR A CA 1
ATOM 674 C C . THR A 1 91 ? 8.870 0.386 9.774 1.00 82.62 91 THR A C 1
ATOM 676 O O . THR A 1 91 ? 10.045 0.702 9.595 1.00 82.62 91 THR A O 1
ATOM 679 N N . ALA A 1 92 ? 8.478 -0.888 9.767 1.00 87.94 92 ALA A N 1
ATOM 680 C CA . ALA A 1 92 ? 9.367 -1.991 9.449 1.00 87.94 92 ALA A CA 1
ATOM 681 C C . ALA A 1 92 ? 9.591 -2.085 7.927 1.00 87.94 92 ALA A C 1
ATOM 683 O O . ALA A 1 92 ? 8.640 -1.888 7.175 1.00 87.94 92 ALA A O 1
ATOM 684 N N . PRO A 1 93 ? 10.818 -2.381 7.472 1.00 88.12 93 PRO A N 1
ATOM 685 C CA . PRO A 1 93 ? 11.155 -2.367 6.048 1.00 88.12 93 PRO A CA 1
ATOM 686 C C . PRO A 1 93 ? 10.491 -3.521 5.287 1.00 88.12 93 PRO A C 1
ATOM 688 O O . PRO A 1 93 ? 10.638 -4.670 5.698 1.00 88.12 93 PRO A O 1
ATOM 691 N N . CYS A 1 94 ? 9.865 -3.268 4.132 1.00 90.00 94 CYS A N 1
ATOM 692 C CA . CYS A 1 94 ? 9.319 -4.353 3.306 1.00 90.00 94 CYS A CA 1
ATOM 693 C C . CYS A 1 94 ? 10.399 -5.239 2.665 1.00 90.00 94 CYS A C 1
ATOM 695 O O . CYS A 1 94 ? 10.217 -6.445 2.498 1.00 90.00 94 CYS A O 1
ATOM 697 N N . LEU A 1 95 ? 11.564 -4.681 2.334 1.00 90.50 95 LEU A N 1
ATOM 698 C CA . LEU A 1 95 ? 12.612 -5.405 1.599 1.00 90.50 95 LEU A CA 1
ATOM 699 C C . LEU A 1 95 ? 13.573 -6.214 2.487 1.00 90.50 95 LEU A C 1
ATOM 701 O O . LEU A 1 95 ? 14.531 -6.820 1.990 1.00 90.50 95 LEU A O 1
ATOM 705 N N . GLN A 1 96 ? 13.354 -6.224 3.803 1.00 91.06 96 GLN A N 1
ATOM 706 C CA . GLN A 1 96 ? 14.155 -6.981 4.763 1.00 91.06 96 GLN A CA 1
ATOM 707 C C . GLN A 1 96 ? 13.246 -7.758 5.711 1.00 91.06 96 GLN A C 1
ATOM 709 O O . GLN A 1 96 ? 12.185 -7.288 6.097 1.00 91.06 96 GLN A O 1
ATOM 714 N N . SER A 1 97 ? 13.678 -8.954 6.104 1.00 94.31 97 SER A N 1
ATOM 715 C CA . SER A 1 97 ? 12.939 -9.760 7.073 1.00 94.31 97 SER A CA 1
ATOM 716 C C . SER A 1 97 ? 12.951 -9.117 8.456 1.00 94.31 97 SER A C 1
ATOM 718 O O . SER A 1 97 ? 13.983 -8.580 8.870 1.00 94.31 97 SER A O 1
ATOM 720 N N . HIS A 1 98 ? 11.865 -9.266 9.206 1.00 91.88 98 HIS A N 1
ATOM 721 C CA . HIS A 1 98 ? 11.750 -8.779 10.573 1.00 91.88 98 HIS A CA 1
ATOM 722 C C . HIS A 1 98 ? 10.726 -9.579 11.394 1.00 91.88 98 HIS A C 1
ATOM 724 O O . HIS A 1 98 ? 9.889 -10.299 10.858 1.00 91.88 98 HIS A O 1
ATOM 730 N N . ASP A 1 99 ? 10.739 -9.390 12.715 1.00 85.38 99 ASP A N 1
ATOM 731 C CA . ASP A 1 99 ? 9.917 -10.181 13.647 1.00 85.38 99 ASP A CA 1
ATOM 732 C C . ASP A 1 99 ? 8.424 -9.778 13.681 1.00 85.38 99 ASP A C 1
ATOM 734 O O . ASP A 1 99 ? 7.610 -10.441 14.321 1.00 85.38 99 ASP A O 1
ATOM 738 N N . GLY A 1 100 ? 8.048 -8.682 13.011 1.00 85.31 100 GLY A N 1
ATOM 739 C CA . GLY A 1 100 ? 6.659 -8.225 12.859 1.00 85.31 100 GLY A CA 1
ATOM 740 C C . GLY A 1 100 ? 5.906 -8.850 11.678 1.00 85.31 100 GLY A C 1
ATOM 741 O O . GLY A 1 100 ? 6.485 -9.562 10.865 1.00 85.31 100 GLY A O 1
ATOM 742 N N . ARG A 1 101 ? 4.612 -8.534 11.566 1.00 88.62 101 ARG A N 1
ATOM 743 C CA . ARG A 1 101 ? 3.739 -8.880 10.428 1.00 88.62 101 ARG A CA 1
ATOM 744 C C . ARG A 1 101 ? 3.588 -7.685 9.503 1.00 88.62 101 ARG A C 1
ATOM 746 O O . ARG A 1 101 ? 3.551 -6.560 9.998 1.00 88.62 101 ARG A O 1
ATOM 753 N N . GLY A 1 102 ? 3.425 -7.935 8.205 1.00 87.50 102 GLY A N 1
ATOM 754 C CA . GLY A 1 102 ? 3.361 -6.863 7.210 1.00 87.50 102 GLY A CA 1
ATOM 755 C C . GLY A 1 102 ? 4.606 -5.972 7.236 1.00 87.50 102 GLY A C 1
ATOM 756 O O . GLY A 1 102 ? 5.568 -6.279 7.919 1.00 87.50 102 GLY A O 1
ATOM 757 N N . CYS A 1 103 ? 4.580 -4.845 6.541 1.00 90.38 103 CYS A N 1
ATOM 758 C CA . CYS A 1 103 ? 5.668 -3.870 6.544 1.00 90.38 103 CYS A CA 1
ATOM 759 C C . CYS A 1 103 ? 5.116 -2.445 6.384 1.00 90.38 103 CYS A C 1
ATOM 761 O O . CYS A 1 103 ? 3.895 -2.245 6.344 1.00 90.38 103 CYS A O 1
ATOM 763 N N . GLY A 1 104 ? 5.998 -1.446 6.408 1.00 84.56 104 GLY A N 1
ATOM 764 C CA . GLY A 1 104 ? 5.623 -0.036 6.503 1.00 84.56 104 GLY A CA 1
ATOM 765 C C . GLY A 1 104 ? 5.069 0.560 5.220 1.00 84.56 104 GLY A C 1
ATOM 766 O O . GLY A 1 104 ? 4.300 1.519 5.273 1.00 84.56 104 GLY A O 1
ATOM 767 N N . GLU A 1 105 ? 5.360 -0.053 4.080 1.00 83.69 105 GLU A N 1
ATOM 768 C CA . GLU A 1 105 ? 4.856 0.403 2.796 1.00 83.69 105 GLU A CA 1
ATOM 769 C C . GLU A 1 105 ? 3.523 -0.302 2.487 1.00 83.69 105 GLU A C 1
ATOM 771 O O . GLU A 1 105 ? 3.489 -1.479 2.129 1.00 83.69 105 GLU A O 1
ATOM 776 N N . GLN A 1 106 ? 2.401 0.413 2.678 1.00 80.44 106 GLN A N 1
ATOM 777 C CA . GLN A 1 106 ? 1.026 -0.118 2.583 1.00 80.44 106 GLN A CA 1
ATOM 778 C C . GLN A 1 106 ? 0.802 -0.936 1.305 1.00 80.44 106 GLN A C 1
ATOM 780 O O . GLN A 1 106 ? 0.387 -2.091 1.385 1.00 80.44 106 GLN A O 1
ATOM 785 N N . ASP A 1 107 ? 1.087 -0.345 0.143 1.00 78.44 107 ASP A N 1
ATOM 786 C CA . ASP A 1 107 ? 0.788 -0.953 -1.155 1.00 78.44 107 ASP A CA 1
ATOM 787 C C . ASP A 1 107 ? 1.664 -2.179 -1.431 1.00 78.44 107 ASP A C 1
ATOM 789 O O . ASP A 1 107 ? 1.156 -3.213 -1.872 1.00 78.44 107 ASP A O 1
ATOM 793 N N . CYS A 1 108 ? 2.962 -2.088 -1.118 1.00 85.88 108 CYS A N 1
ATOM 794 C CA . CYS A 1 108 ? 3.895 -3.209 -1.211 1.00 85.88 108 CYS A CA 1
ATOM 795 C C . CYS A 1 108 ? 3.435 -4.371 -0.334 1.00 85.88 108 CYS A C 1
ATOM 797 O O . CYS A 1 108 ? 3.293 -5.512 -0.779 1.00 85.88 108 CYS A O 1
ATOM 799 N N . CYS A 1 109 ? 3.156 -4.053 0.924 1.00 88.44 109 CYS A N 1
ATOM 800 C CA . CYS A 1 109 ? 2.716 -5.015 1.901 1.00 88.44 109 CYS A CA 1
ATOM 801 C C . CYS A 1 109 ? 1.434 -5.724 1.454 1.00 88.44 109 CYS A C 1
ATOM 803 O O . CYS A 1 109 ? 1.388 -6.950 1.466 1.00 88.44 109 CYS A O 1
ATOM 805 N N . GLU A 1 110 ? 0.410 -4.984 1.011 1.00 85.00 110 GLU A N 1
ATOM 806 C CA . GLU A 1 110 ? -0.858 -5.563 0.549 1.00 85.00 110 GLU A CA 1
ATOM 807 C C . GLU A 1 110 ? -0.675 -6.477 -0.667 1.00 85.00 110 GLU A C 1
ATOM 809 O O . GLU A 1 110 ? -1.350 -7.508 -0.779 1.00 85.00 110 GLU A O 1
ATOM 814 N N . LEU A 1 111 ? 0.252 -6.129 -1.562 1.00 83.94 111 LEU A N 1
ATOM 815 C CA . LEU A 1 111 ? 0.581 -6.944 -2.724 1.00 83.94 111 LEU A CA 1
ATOM 816 C C . LEU A 1 111 ? 1.192 -8.282 -2.295 1.00 83.94 111 LEU A C 1
ATOM 818 O O . LEU A 1 111 ? 0.707 -9.334 -2.714 1.00 83.94 111 LEU A O 1
ATOM 822 N N . VAL A 1 112 ? 2.178 -8.249 -1.394 1.00 89.94 112 VAL A N 1
ATOM 823 C CA . VAL A 1 112 ? 2.781 -9.459 -0.817 1.00 89.94 112 VAL A CA 1
ATOM 824 C C . VAL A 1 112 ? 1.730 -10.273 -0.059 1.00 89.94 112 VAL A C 1
ATOM 826 O O . VAL A 1 112 ? 1.604 -11.460 -0.324 1.00 89.94 112 VAL A O 1
ATOM 829 N N . CYS A 1 113 ? 0.889 -9.660 0.786 1.00 87.62 113 CYS A N 1
ATOM 830 C CA . CYS A 1 113 ? -0.180 -10.370 1.511 1.00 87.62 113 CYS A CA 1
ATOM 831 C C . CYS A 1 113 ? -1.165 -11.098 0.588 1.00 87.62 113 CYS A C 1
ATOM 833 O O . CYS A 1 113 ? -1.765 -12.096 0.987 1.00 87.62 113 CYS A O 1
ATOM 835 N N . THR A 1 114 ? -1.402 -10.553 -0.609 1.00 83.38 114 THR A N 1
ATOM 836 C CA . THR A 1 114 ? -2.323 -11.141 -1.589 1.00 83.38 114 THR A CA 1
ATOM 837 C C . THR A 1 114 ? -1.739 -12.415 -2.200 1.00 83.38 114 THR A C 1
ATOM 839 O O . THR A 1 114 ? -2.486 -13.342 -2.513 1.00 83.38 114 THR A O 1
ATOM 842 N N . ILE A 1 115 ? -0.415 -12.464 -2.361 1.00 85.56 115 ILE A N 1
ATOM 843 C CA . ILE A 1 115 ? 0.313 -13.626 -2.877 1.00 85.56 115 ILE A CA 1
ATOM 844 C C . ILE A 1 115 ? 0.571 -14.640 -1.759 1.00 85.56 115 ILE A C 1
ATOM 846 O O . ILE A 1 115 ? 0.243 -15.818 -1.917 1.00 85.56 115 ILE A O 1
ATOM 850 N N . ASP A 1 116 ? 1.088 -14.173 -0.624 1.00 89.31 116 ASP A N 1
ATOM 851 C CA . ASP A 1 116 ? 1.411 -14.975 0.548 1.00 89.31 116 ASP A CA 1
ATOM 852 C C . ASP A 1 116 ? 0.800 -14.377 1.836 1.00 89.31 116 ASP A C 1
ATOM 854 O O . ASP A 1 116 ? 1.402 -13.535 2.516 1.00 89.31 116 ASP A O 1
ATOM 858 N N . PRO A 1 117 ? -0.403 -14.838 2.238 1.00 87.19 117 PRO A N 1
ATOM 859 C CA . PRO A 1 117 ? -1.070 -14.359 3.446 1.00 87.19 117 PRO A CA 1
ATOM 860 C C . PRO A 1 117 ? -0.267 -14.570 4.736 1.00 87.19 117 PRO A C 1
ATOM 862 O O . PRO A 1 117 ? -0.490 -13.851 5.715 1.00 87.19 117 PRO A O 1
ATOM 865 N N . ARG A 1 118 ? 0.678 -15.525 4.776 1.00 89.69 118 ARG A N 1
ATOM 866 C CA . ARG A 1 118 ? 1.458 -15.794 5.996 1.00 89.69 118 ARG A CA 1
ATOM 867 C C . ARG A 1 118 ? 2.386 -14.630 6.345 1.00 89.69 118 ARG A C 1
ATOM 869 O O . ARG A 1 118 ? 2.607 -14.379 7.527 1.00 89.69 118 ARG A O 1
ATOM 876 N N . CYS A 1 119 ? 2.801 -13.838 5.354 1.00 91.38 119 CYS A N 1
ATOM 877 C CA . CYS A 1 119 ? 3.591 -12.620 5.555 1.00 91.38 119 CYS A CA 1
ATOM 878 C C . CYS A 1 119 ? 2.872 -11.567 6.409 1.00 91.38 119 CYS A C 1
ATOM 880 O O . CYS A 1 119 ? 3.490 -10.714 7.051 1.00 91.38 119 CYS A O 1
ATOM 882 N N . CYS A 1 120 ? 1.544 -11.648 6.452 1.00 87.12 120 CYS A N 1
ATOM 883 C CA . CYS A 1 120 ? 0.684 -10.656 7.082 1.00 87.12 120 CYS A CA 1
ATOM 884 C C . CYS A 1 120 ? -0.077 -11.203 8.290 1.00 87.12 120 CYS A C 1
ATOM 886 O O . CYS A 1 120 ? -0.544 -10.427 9.123 1.00 87.12 120 CYS A O 1
ATOM 888 N N . LEU A 1 121 ? -0.152 -12.530 8.417 1.00 83.12 121 LEU A N 1
ATOM 889 C CA . LEU A 1 121 ? -0.794 -13.224 9.531 1.00 83.12 121 LEU A CA 1
ATOM 890 C C . LEU A 1 121 ? 0.206 -13.788 10.548 1.00 83.12 121 LEU A C 1
ATOM 892 O O . LEU A 1 121 ? -0.118 -13.828 11.735 1.00 83.12 121 LEU A O 1
ATOM 896 N N . GLU A 1 122 ? 1.409 -14.175 10.115 1.00 87.06 122 GLU A N 1
ATOM 897 C CA . GLU A 1 122 ? 2.420 -14.825 10.957 1.00 87.06 122 GLU A CA 1
ATOM 898 C C . GLU A 1 122 ? 3.631 -13.919 11.197 1.00 87.06 122 GLU A C 1
ATOM 900 O O . GLU A 1 122 ? 3.771 -13.368 12.291 1.00 87.06 122 GLU A O 1
ATOM 905 N N . SER A 1 123 ? 4.483 -13.729 10.188 1.00 90.31 123 SER A N 1
ATOM 906 C CA . SER A 1 123 ? 5.663 -12.862 10.259 1.00 90.31 123 SER A CA 1
ATOM 907 C C . SER A 1 123 ? 6.196 -12.506 8.872 1.00 90.31 123 SER A C 1
ATOM 909 O O . SER A 1 123 ? 6.008 -13.240 7.903 1.00 90.31 123 SER A O 1
ATOM 911 N N . TRP A 1 124 ? 6.907 -11.387 8.788 1.00 93.00 124 TRP A N 1
ATOM 912 C CA . TRP A 1 124 ? 7.596 -10.940 7.585 1.00 93.00 124 TRP A CA 1
ATOM 913 C C . TRP A 1 124 ? 9.000 -11.554 7.511 1.00 93.00 124 TRP A C 1
ATOM 915 O O . TRP A 1 124 ? 10.008 -10.944 7.871 1.00 93.00 124 TRP A O 1
ATOM 925 N N . ASP A 1 125 ? 9.072 -12.819 7.102 1.00 95.38 125 ASP A N 1
ATOM 926 C CA . ASP A 1 125 ? 10.325 -13.573 7.039 1.00 95.38 125 ASP A CA 1
ATOM 927 C C . ASP A 1 125 ? 11.177 -13.261 5.786 1.00 95.38 125 ASP A C 1
ATOM 929 O O . ASP A 1 125 ? 10.915 -12.333 5.017 1.00 95.38 125 ASP A O 1
ATOM 933 N N . SER A 1 126 ? 12.264 -14.016 5.585 1.00 94.62 126 SER A N 1
ATOM 934 C CA . SER A 1 126 ? 13.163 -13.824 4.439 1.00 94.62 126 SER A CA 1
ATOM 935 C C . SER A 1 126 ? 12.525 -14.153 3.091 1.00 94.62 126 SER A C 1
ATOM 937 O O . SER A 1 126 ? 12.979 -13.622 2.078 1.00 94.62 126 SER A O 1
ATOM 939 N N . LEU A 1 127 ? 11.495 -15.002 3.065 1.00 94.38 127 LEU A N 1
ATOM 940 C CA . LEU A 1 127 ? 10.725 -15.287 1.860 1.00 94.38 127 LEU A CA 1
ATOM 941 C C . LEU A 1 127 ? 9.782 -14.118 1.568 1.00 94.38 127 LEU A C 1
ATOM 943 O O . LEU A 1 127 ? 9.797 -13.630 0.446 1.00 94.38 127 LEU A O 1
ATOM 947 N N . CYS A 1 128 ? 9.088 -13.585 2.578 1.00 94.44 128 CYS A N 1
ATOM 948 C CA . CYS A 1 128 ? 8.259 -12.383 2.438 1.00 94.44 128 CYS A CA 1
ATOM 949 C C . CYS A 1 128 ? 9.066 -11.193 1.911 1.00 94.44 128 CYS A C 1
ATOM 951 O O . CYS A 1 128 ? 8.664 -10.532 0.960 1.00 94.44 128 CYS A O 1
ATOM 953 N N . ALA A 1 129 ? 10.264 -10.969 2.457 1.00 91.81 129 ALA A N 1
ATOM 954 C CA . ALA A 1 129 ? 11.165 -9.927 1.973 1.00 91.81 129 ALA A CA 1
ATOM 955 C C . ALA A 1 129 ? 11.699 -10.196 0.552 1.00 91.81 129 ALA A C 1
ATOM 957 O O . ALA A 1 129 ? 11.979 -9.257 -0.190 1.00 91.81 129 ALA A O 1
ATOM 958 N N . ALA A 1 130 ? 11.880 -11.461 0.158 1.00 89.25 130 ALA A N 1
ATOM 959 C CA . ALA A 1 130 ? 12.287 -11.813 -1.202 1.00 89.25 130 ALA A CA 1
ATOM 960 C C . ALA A 1 130 ? 11.149 -11.600 -2.209 1.00 89.25 130 ALA A C 1
ATOM 962 O O . ALA A 1 130 ? 11.390 -11.070 -3.289 1.00 89.25 130 ALA A O 1
ATOM 963 N N . GLU A 1 131 ? 9.919 -11.954 -1.841 1.00 89.62 131 GLU A N 1
ATOM 964 C CA . GLU A 1 131 ? 8.724 -11.655 -2.626 1.00 89.62 131 GLU A CA 1
ATOM 965 C C . GLU A 1 131 ? 8.521 -10.149 -2.749 1.00 89.62 131 GLU A C 1
ATOM 967 O O . GLU A 1 131 ? 8.336 -9.657 -3.856 1.00 89.62 131 GLU A O 1
ATOM 972 N N . ALA A 1 132 ? 8.671 -9.400 -1.656 1.00 89.12 132 ALA A N 1
ATOM 973 C CA . ALA A 1 132 ? 8.596 -7.945 -1.662 1.00 89.12 132 ALA A CA 1
ATOM 974 C C . ALA A 1 132 ? 9.619 -7.302 -2.608 1.00 89.12 132 ALA A C 1
ATOM 976 O O . ALA A 1 132 ? 9.294 -6.353 -3.306 1.00 89.12 132 ALA A O 1
ATOM 977 N N . LYS A 1 133 ? 10.839 -7.838 -2.719 1.00 84.44 133 LYS A N 1
ATOM 978 C CA . LYS A 1 133 ? 11.822 -7.332 -3.698 1.00 84.44 133 LYS A CA 1
ATOM 979 C C . LYS A 1 133 ? 11.353 -7.464 -5.141 1.00 84.44 133 LYS A C 1
ATOM 981 O O . LYS A 1 133 ? 11.680 -6.610 -5.953 1.00 84.44 133 LYS A O 1
ATOM 986 N N . VAL A 1 134 ? 10.607 -8.521 -5.452 1.00 79.75 134 VAL A N 1
ATOM 987 C CA . VAL A 1 134 ? 10.065 -8.751 -6.797 1.00 79.75 134 VAL A CA 1
ATOM 988 C C . VAL A 1 134 ? 8.777 -7.957 -7.009 1.00 79.75 134 VAL A C 1
ATOM 990 O O . VAL A 1 134 ? 8.561 -7.400 -8.077 1.00 79.75 134 VAL A O 1
ATOM 993 N N . LEU A 1 135 ? 7.914 -7.916 -5.997 1.00 81.12 135 LEU A N 1
ATOM 994 C CA . LEU A 1 135 ? 6.565 -7.368 -6.090 1.00 81.12 135 LEU A CA 1
ATOM 995 C C . LEU A 1 135 ? 6.520 -5.851 -5.880 1.00 81.12 135 LEU A C 1
ATOM 997 O O . LEU A 1 135 ? 5.678 -5.181 -6.466 1.00 81.12 135 LEU A O 1
ATOM 1001 N N . CYS A 1 136 ? 7.403 -5.313 -5.045 1.00 80.44 136 CYS A N 1
ATOM 1002 C CA . CYS A 1 136 ? 7.335 -3.930 -4.579 1.00 80.44 136 CYS A CA 1
ATOM 1003 C C . CYS A 1 136 ? 8.356 -2.999 -5.220 1.00 80.44 136 CYS A C 1
ATOM 1005 O O . CYS A 1 136 ? 8.265 -1.799 -4.998 1.00 80.44 136 CYS A O 1
ATOM 1007 N N . ASN A 1 137 ? 9.320 -3.556 -5.960 1.00 69.06 137 ASN A N 1
ATOM 1008 C CA . ASN A 1 137 ? 10.347 -2.875 -6.751 1.00 69.06 137 ASN A CA 1
ATOM 1009 C C . ASN A 1 137 ? 10.774 -1.485 -6.229 1.00 69.06 137 ASN A C 1
ATOM 1011 O O . ASN A 1 137 ? 10.846 -0.535 -6.995 1.00 69.06 137 ASN A O 1
ATOM 1015 N N . GLU A 1 138 ? 11.055 -1.311 -4.930 1.00 60.69 138 GLU A N 1
ATOM 1016 C CA . GLU A 1 138 ? 11.302 0.045 -4.395 1.00 60.69 138 GLU A CA 1
ATOM 1017 C C . GLU A 1 138 ? 12.643 0.633 -4.849 1.00 60.69 138 GLU A C 1
ATOM 1019 O O . GLU A 1 138 ? 12.830 1.847 -4.833 1.00 60.69 138 GLU A O 1
ATOM 1024 N N . GLN A 1 139 ? 13.578 -0.212 -5.298 1.00 62.53 139 GLN A N 1
ATOM 1025 C CA . GLN A 1 139 ? 14.775 0.244 -6.012 1.00 62.53 139 GLN A CA 1
ATOM 1026 C C . GLN A 1 139 ? 14.446 0.825 -7.395 1.00 62.53 139 GLN A C 1
ATOM 1028 O O . GLN A 1 139 ? 15.267 1.542 -7.964 1.00 62.53 139 GLN A O 1
ATOM 1033 N N . CYS A 1 140 ? 13.269 0.517 -7.934 1.00 73.19 140 CYS A N 1
ATOM 1034 C CA . CYS A 1 140 ? 12.866 0.852 -9.286 1.00 73.19 140 CYS A CA 1
ATOM 1035 C C . CYS A 1 140 ? 11.332 0.975 -9.401 1.00 73.19 140 CYS A C 1
ATOM 1037 O O . CYS A 1 140 ? 10.697 0.171 -10.082 1.00 73.19 140 CYS A O 1
ATOM 1039 N N . PRO A 1 141 ? 10.707 1.962 -8.729 1.00 72.81 141 PRO A N 1
ATOM 1040 C CA . PRO A 1 141 ? 9.248 1.987 -8.558 1.00 72.81 141 PRO A CA 1
ATOM 1041 C C . PRO A 1 141 ? 8.461 2.006 -9.878 1.00 72.81 141 PRO A C 1
ATOM 1043 O O . PRO A 1 141 ? 7.292 1.635 -9.915 1.00 72.81 141 PRO A O 1
ATOM 1046 N N . GLU A 1 142 ? 9.109 2.428 -10.961 1.00 80.12 142 GLU A N 1
ATOM 1047 C CA . GLU A 1 142 ? 8.533 2.550 -12.293 1.00 80.12 142 GLU A CA 1
ATOM 1048 C C . GLU A 1 142 ? 9.016 1.486 -13.300 1.00 80.12 142 GLU A C 1
ATOM 1050 O O . GLU A 1 142 ? 8.720 1.614 -14.485 1.00 80.12 142 GLU A O 1
ATOM 1055 N N . ASP A 1 143 ? 9.720 0.437 -12.854 1.00 81.25 143 ASP A N 1
ATOM 1056 C CA . ASP A 1 143 ? 9.821 -0.834 -13.596 1.00 81.25 143 ASP A CA 1
ATOM 1057 C C . ASP A 1 143 ? 8.622 -1.704 -13.193 1.00 81.25 143 ASP A C 1
ATOM 1059 O O . ASP A 1 143 ? 8.637 -2.470 -12.222 1.00 81.25 143 ASP A O 1
ATOM 1063 N N . PHE A 1 144 ? 7.521 -1.500 -13.913 1.00 77.00 144 PHE A N 1
ATOM 1064 C CA . PHE A 1 144 ? 6.249 -2.162 -13.644 1.00 77.00 144 PHE A CA 1
ATOM 1065 C C . PHE A 1 144 ? 6.206 -3.592 -14.181 1.00 77.00 144 PHE A C 1
ATOM 1067 O O . PHE A 1 144 ? 5.312 -4.360 -13.814 1.00 77.00 144 PHE A O 1
ATOM 1074 N N . THR A 1 145 ? 7.142 -3.956 -15.057 1.00 76.88 145 THR A N 1
ATOM 1075 C CA . THR A 1 145 ? 7.267 -5.320 -15.574 1.00 76.88 145 THR A CA 1
ATOM 1076 C C . THR A 1 145 ? 8.107 -6.227 -14.670 1.00 76.88 145 THR A C 1
ATOM 1078 O O . THR A 1 145 ? 8.030 -7.452 -14.805 1.00 76.88 145 THR A O 1
ATOM 1081 N N . GLY A 1 146 ? 8.851 -5.648 -13.721 1.00 76.50 146 GLY A N 1
ATOM 1082 C CA . GLY A 1 146 ? 9.715 -6.341 -12.767 1.00 76.50 146 GLY A CA 1
ATOM 1083 C C . GLY A 1 146 ? 10.930 -6.988 -13.433 1.00 76.50 146 GLY A C 1
ATOM 1084 O O . GLY A 1 146 ? 11.418 -8.020 -12.961 1.00 76.50 146 GLY A O 1
ATOM 1085 N N . ASN A 1 147 ? 11.369 -6.456 -14.576 1.00 81.88 147 ASN A N 1
ATOM 1086 C CA . ASN A 1 147 ? 12.439 -7.039 -15.387 1.00 81.88 147 ASN A CA 1
ATOM 1087 C C . ASN A 1 147 ? 13.826 -6.425 -15.091 1.00 81.88 147 ASN A C 1
ATOM 1089 O O . ASN A 1 147 ? 14.825 -6.880 -15.656 1.00 81.88 147 ASN A O 1
ATOM 1093 N N . GLY A 1 148 ? 13.896 -5.444 -14.186 1.00 81.69 148 GLY A N 1
ATOM 1094 C CA . GLY A 1 148 ? 15.116 -4.763 -13.762 1.00 81.69 148 GLY A CA 1
ATOM 1095 C C . GLY A 1 148 ? 15.568 -3.626 -14.684 1.00 81.69 148 GLY A C 1
ATOM 1096 O O . GLY A 1 148 ? 16.682 -3.124 -14.511 1.00 81.69 148 GLY A O 1
ATOM 1097 N N . ILE A 1 149 ? 14.750 -3.219 -15.657 1.00 85.69 149 ILE A N 1
ATOM 1098 C CA . ILE A 1 149 ? 14.995 -2.075 -16.540 1.00 85.69 149 ILE A CA 1
ATOM 1099 C C . ILE A 1 149 ? 13.728 -1.226 -16.648 1.00 85.69 149 ILE A C 1
ATOM 1101 O O . ILE A 1 149 ? 12.632 -1.756 -16.615 1.00 85.69 149 ILE A O 1
ATOM 1105 N N . ILE A 1 150 ? 13.888 0.089 -16.784 1.00 87.25 150 ILE A N 1
ATOM 1106 C CA . ILE A 1 150 ? 12.789 1.018 -17.066 1.00 87.25 150 ILE A CA 1
ATOM 1107 C C . ILE A 1 150 ? 12.864 1.363 -18.553 1.00 87.25 150 ILE A C 1
ATOM 1109 O O . ILE A 1 150 ? 13.774 2.087 -18.976 1.00 87.25 150 ILE A O 1
ATOM 1113 N N . ASP A 1 151 ? 11.945 0.820 -19.346 1.00 88.19 151 ASP A N 1
ATOM 1114 C CA . ASP A 1 151 ? 11.892 0.990 -20.797 1.00 88.19 151 ASP A CA 1
ATOM 1115 C C . ASP A 1 151 ? 10.455 1.173 -21.338 1.00 88.19 151 ASP A C 1
ATOM 1117 O O . ASP A 1 151 ? 9.490 1.445 -20.617 1.00 88.19 151 ASP A O 1
ATOM 1121 N N . GLU A 1 152 ? 10.287 1.089 -22.660 1.00 86.75 152 GLU A N 1
ATOM 1122 C CA . GLU A 1 152 ? 8.968 1.183 -23.290 1.00 86.75 152 GLU A CA 1
ATOM 1123 C C . GLU A 1 152 ? 7.964 0.085 -22.876 1.00 86.75 152 GLU A C 1
ATOM 1125 O O . GLU A 1 152 ? 6.755 0.282 -23.041 1.00 8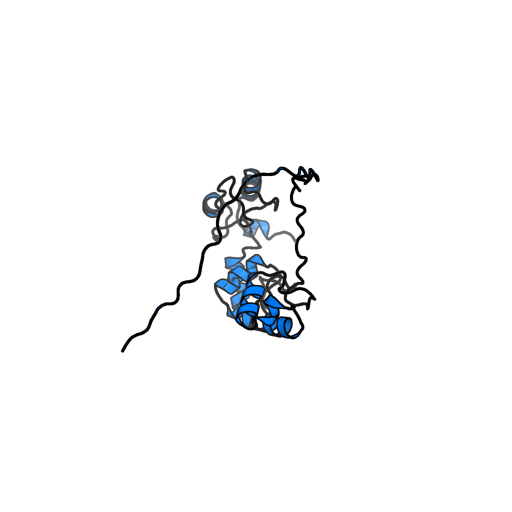6.75 152 GLU A O 1
ATOM 1130 N N . HIS A 1 153 ? 8.413 -1.056 -22.349 1.00 84.94 153 HIS A N 1
ATOM 1131 C CA . HIS A 1 153 ? 7.540 -2.116 -21.844 1.00 84.94 153 HIS A CA 1
ATOM 1132 C C . HIS A 1 153 ? 6.874 -1.699 -20.535 1.00 84.94 153 HIS A C 1
ATOM 1134 O O . HIS A 1 153 ? 5.696 -2.010 -20.336 1.00 84.94 153 HIS A O 1
ATOM 1140 N N . ASP A 1 154 ? 7.558 -0.921 -19.697 1.00 81.94 154 ASP A N 1
ATOM 1141 C CA . ASP A 1 154 ? 6.978 -0.363 -18.474 1.00 81.94 154 ASP A CA 1
ATOM 1142 C C . ASP A 1 154 ? 5.928 0.698 -18.785 1.00 81.94 154 ASP A C 1
ATOM 1144 O O . ASP A 1 154 ? 4.908 0.781 -18.105 1.00 81.94 154 ASP A O 1
ATOM 1148 N N . LEU A 1 155 ? 6.081 1.430 -19.891 1.00 79.56 155 LEU A N 1
ATOM 1149 C CA . LEU A 1 155 ? 5.028 2.316 -20.395 1.00 79.56 155 LEU A CA 1
ATOM 1150 C C . LEU A 1 155 ? 3.781 1.540 -20.839 1.00 79.56 155 LEU A C 1
ATOM 1152 O O . LEU A 1 155 ? 2.649 1.987 -20.631 1.00 79.56 155 LEU A O 1
ATOM 1156 N N . ALA A 1 156 ? 3.985 0.381 -21.469 1.00 73.56 156 ALA A N 1
ATOM 1157 C CA . ALA A 1 156 ? 2.908 -0.467 -21.967 1.00 73.56 156 ALA A CA 1
ATOM 1158 C C . ALA A 1 156 ? 2.174 -1.212 -20.837 1.00 73.56 156 ALA A C 1
ATOM 1160 O O . ALA A 1 156 ? 0.959 -1.399 -20.923 1.00 73.56 156 ALA A O 1
ATOM 1161 N N . TRP A 1 157 ? 2.891 -1.615 -19.784 1.00 64.25 157 TRP A N 1
ATOM 1162 C CA . TRP A 1 157 ? 2.346 -2.335 -18.630 1.00 64.25 157 TRP A CA 1
ATOM 1163 C C . TRP A 1 157 ? 1.796 -1.404 -17.545 1.00 64.25 157 TRP A C 1
ATOM 1165 O O . TRP A 1 157 ? 0.702 -1.637 -17.032 1.00 64.25 157 TRP A O 1
ATOM 1175 N N . GLY A 1 158 ? 2.497 -0.298 -17.272 1.00 59.69 158 GLY A N 1
ATOM 1176 C CA . GLY A 1 158 ? 2.081 0.776 -16.366 1.00 59.69 158 GLY A CA 1
ATOM 1177 C C . GLY A 1 158 ? 0.838 1.528 -16.828 1.00 59.69 158 GLY A C 1
ATOM 1178 O O . GLY A 1 158 ? 0.316 2.369 -16.100 1.00 59.69 158 GLY A O 1
ATOM 1179 N N . GLY A 1 159 ? 0.343 1.207 -18.031 1.00 57.84 159 GLY A N 1
ATOM 1180 C CA . GLY A 1 159 ? -1.018 1.488 -18.450 1.00 57.84 159 GLY A CA 1
ATOM 1181 C C . GLY A 1 159 ? -1.420 2.921 -18.152 1.00 57.84 159 GLY A C 1
ATOM 1182 O O . GLY A 1 159 ? -2.402 3.146 -17.442 1.00 57.84 159 GLY A O 1
ATOM 1183 N N . ILE A 1 160 ? -0.684 3.892 -18.701 1.00 60.38 160 ILE A N 1
ATOM 1184 C CA . ILE A 1 160 ? -1.112 5.294 -18.728 1.00 60.38 160 ILE A CA 1
ATOM 1185 C C . ILE A 1 160 ? -2.291 5.373 -19.704 1.00 60.38 160 ILE A C 1
ATOM 1187 O O . ILE A 1 160 ? -2.208 5.831 -20.842 1.00 60.38 160 ILE A O 1
ATOM 1191 N N . VAL A 1 161 ? -3.432 4.855 -19.258 1.00 55.94 161 VAL A N 1
ATOM 1192 C CA . VAL A 1 161 ? -4.730 5.102 -19.859 1.00 55.94 161 VAL A CA 1
ATOM 1193 C C . VAL A 1 161 ? -5.110 6.496 -19.390 1.00 55.94 161 VAL A C 1
ATOM 1195 O O . VAL A 1 161 ? -5.706 6.680 -18.326 1.00 55.94 161 VAL A O 1
ATOM 1198 N N . LEU A 1 162 ? -4.656 7.477 -20.168 1.00 56.88 162 LEU A N 1
ATOM 1199 C CA . LEU A 1 162 ? -4.876 8.903 -19.957 1.00 56.88 162 LEU A CA 1
ATOM 1200 C C . LEU A 1 162 ? -6.334 9.161 -19.531 1.00 56.88 162 LEU A C 1
ATOM 1202 O O . LEU A 1 162 ? -7.264 8.894 -20.294 1.00 56.88 162 LEU A O 1
ATOM 1206 N N . GLY A 1 163 ? -6.526 9.686 -18.315 1.00 51.16 163 GLY A N 1
ATOM 1207 C CA . GLY A 1 163 ? -7.821 10.201 -17.852 1.00 51.16 163 GLY A CA 1
ATOM 1208 C C . GLY A 1 163 ? -8.752 9.247 -17.086 1.00 51.16 163 GLY A C 1
ATOM 1209 O O . GLY A 1 163 ? -9.931 9.570 -16.941 1.00 51.16 163 GLY A O 1
ATOM 1210 N N . LEU A 1 164 ? -8.280 8.105 -16.574 1.00 51.69 164 LEU A N 1
ATOM 1211 C CA . LEU A 1 164 ? -9.064 7.282 -15.635 1.00 51.69 164 LEU A CA 1
ATOM 1212 C C . LEU A 1 164 ? -8.677 7.570 -14.167 1.00 51.69 164 LEU A C 1
ATOM 1214 O O . LEU A 1 164 ? -7.481 7.652 -13.893 1.00 51.69 164 LEU A O 1
ATOM 1218 N N . PRO A 1 165 ? -9.629 7.624 -13.214 1.00 48.97 165 PRO A N 1
ATOM 1219 C CA . PRO A 1 165 ? -9.338 7.810 -11.788 1.00 48.97 165 PRO A CA 1
ATOM 1220 C C . PRO A 1 165 ? -8.665 6.576 -11.155 1.00 48.97 165 PRO A C 1
ATOM 1222 O O . PRO A 1 165 ? -8.941 5.437 -11.548 1.00 48.97 165 PRO A O 1
ATOM 1225 N N . GLY A 1 166 ? -7.793 6.800 -10.167 1.00 53.94 166 GLY A N 1
ATOM 1226 C CA . GLY A 1 166 ? -7.141 5.764 -9.351 1.00 53.94 166 GLY A CA 1
ATOM 1227 C C . GLY A 1 166 ? -5.660 6.055 -9.079 1.00 53.94 166 GLY A C 1
ATOM 1228 O O . GLY A 1 166 ? -4.982 6.581 -9.950 1.00 53.94 166 GLY A O 1
ATOM 1229 N N . SER A 1 167 ? -5.174 5.680 -7.890 1.00 55.09 167 SER A N 1
ATOM 1230 C CA . SER A 1 167 ? -3.800 5.927 -7.408 1.00 55.09 167 SER A CA 1
ATOM 1231 C C . SER A 1 167 ? -2.756 4.931 -7.919 1.00 55.09 167 SER A C 1
ATOM 1233 O O . SER A 1 167 ? -1.560 5.185 -7.847 1.00 55.09 167 SER A O 1
ATOM 1235 N N . ARG A 1 168 ? -3.180 3.783 -8.462 1.00 59.97 168 ARG A N 1
ATOM 1236 C CA . ARG A 1 168 ? -2.242 2.859 -9.109 1.00 59.97 168 ARG A CA 1
ATOM 1237 C C . ARG A 1 168 ? -1.773 3.505 -10.420 1.00 59.97 168 ARG A C 1
ATOM 1239 O O . ARG A 1 168 ? -2.586 3.623 -11.349 1.00 59.97 168 ARG A O 1
ATOM 1246 N N . HIS A 1 169 ? -0.494 3.887 -10.462 1.00 71.44 169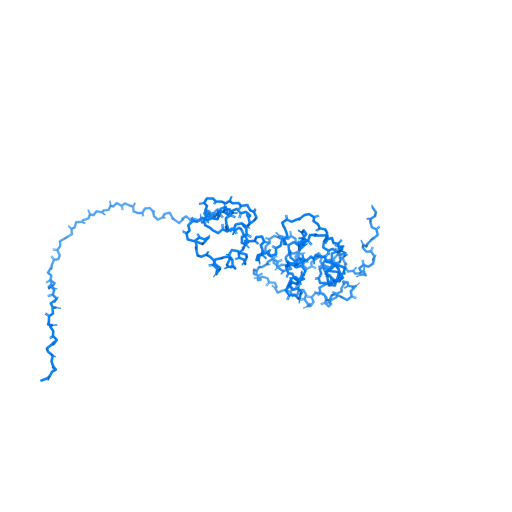 HIS A N 1
ATOM 1247 C CA . HIS A 1 169 ? 0.216 4.585 -11.551 1.00 71.44 169 HIS A CA 1
ATOM 1248 C C . HIS A 1 169 ? 0.007 6.112 -11.642 1.00 71.44 169 HIS A C 1
ATOM 1250 O O . HIS A 1 169 ? 0.234 6.694 -12.699 1.00 71.44 169 HIS A O 1
ATOM 1256 N N . ASP A 1 170 ? -0.435 6.750 -10.556 1.00 75.56 170 ASP A N 1
ATOM 1257 C CA . ASP A 1 170 ? -0.368 8.207 -10.349 1.00 75.56 170 ASP A CA 1
ATOM 1258 C C . ASP A 1 170 ? 0.972 8.526 -9.674 1.00 75.56 170 ASP A C 1
ATOM 1260 O O . ASP A 1 170 ? 1.126 8.353 -8.465 1.00 75.56 170 ASP A O 1
ATOM 1264 N N . ILE A 1 171 ? 1.979 8.848 -10.482 1.00 76.75 171 ILE A N 1
ATOM 1265 C CA . ILE A 1 171 ? 3.390 8.834 -10.070 1.00 76.75 171 ILE A CA 1
ATOM 1266 C C . ILE A 1 171 ? 3.742 10.117 -9.309 1.00 76.75 171 ILE A C 1
ATOM 1268 O O . ILE A 1 171 ? 4.572 10.082 -8.401 1.00 76.75 171 ILE A O 1
ATOM 1272 N N . ASP A 1 172 ? 3.087 11.239 -9.620 1.00 80.81 172 ASP A N 1
ATOM 1273 C CA . ASP A 1 172 ? 3.253 12.494 -8.874 1.00 80.81 172 ASP A CA 1
ATOM 1274 C C . ASP A 1 172 ? 2.265 12.652 -7.696 1.00 80.81 172 ASP A C 1
ATOM 1276 O O . ASP A 1 172 ? 2.369 13.613 -6.926 1.00 80.81 172 ASP A O 1
ATOM 1280 N N . GLY A 1 173 ? 1.338 11.700 -7.527 1.00 77.44 173 GLY A N 1
ATOM 1281 C CA . GLY A 1 173 ? 0.379 11.646 -6.422 1.00 77.44 173 GLY A CA 1
ATOM 1282 C C . GLY A 1 173 ? -0.744 12.686 -6.506 1.00 77.44 173 GLY A C 1
ATOM 1283 O O . GLY A 1 173 ? -1.348 13.018 -5.478 1.00 77.44 173 GLY A O 1
ATOM 1284 N N . ASN A 1 174 ? -1.010 13.257 -7.686 1.00 81.06 174 ASN A N 1
ATOM 1285 C CA . ASN A 1 174 ? -2.010 14.312 -7.874 1.00 81.06 174 ASN A CA 1
ATOM 1286 C C . ASN A 1 174 ? -3.452 13.781 -8.065 1.00 81.06 174 ASN A C 1
ATOM 1288 O O . ASN A 1 174 ? -4.406 14.562 -8.157 1.00 81.06 174 ASN A O 1
ATOM 1292 N N . GLY A 1 175 ? -3.622 12.460 -8.105 1.00 76.75 175 GLY A N 1
ATOM 1293 C CA . GLY A 1 175 ? -4.877 11.740 -8.296 1.00 76.75 175 GLY A CA 1
ATOM 1294 C C . GLY A 1 175 ? -5.293 11.552 -9.758 1.00 76.75 175 GLY A C 1
ATOM 1295 O O . GLY A 1 175 ? -6.422 11.112 -10.010 1.00 76.75 175 GLY A O 1
ATOM 1296 N N . ILE A 1 176 ? -4.443 11.903 -10.729 1.00 77.12 176 ILE A N 1
ATOM 1297 C CA . ILE A 1 176 ? -4.771 11.971 -12.158 1.00 77.12 176 ILE A CA 1
ATOM 1298 C C . ILE A 1 176 ? -3.628 11.418 -13.012 1.00 77.12 176 ILE A C 1
ATOM 1300 O O . ILE A 1 176 ? -2.625 12.083 -13.227 1.00 77.12 176 ILE A O 1
ATOM 1304 N N . ARG A 1 177 ? -3.889 10.304 -13.704 1.00 81.44 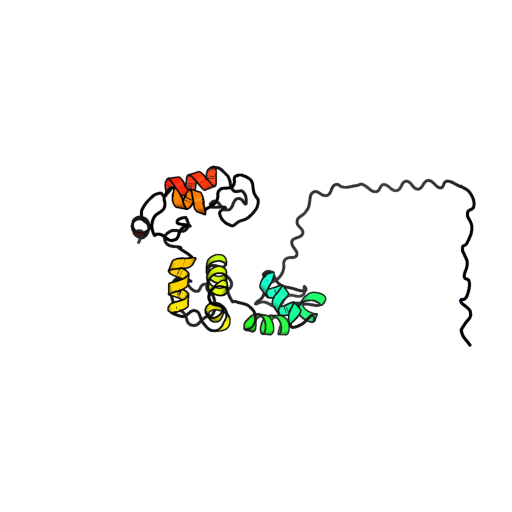177 ARG A N 1
ATOM 1305 C CA . ARG A 1 177 ? -2.980 9.747 -14.720 1.00 81.44 177 ARG A CA 1
ATOM 1306 C C . ARG A 1 177 ? -2.974 10.572 -16.008 1.00 81.44 177 ARG A C 1
ATOM 1308 O O . ARG A 1 177 ? -3.925 10.504 -16.802 1.00 81.44 177 ARG A O 1
ATOM 1315 N N . ASN A 1 178 ? -1.910 11.334 -16.232 1.00 80.50 178 ASN A N 1
ATOM 1316 C CA . ASN A 1 178 ? -1.733 12.219 -17.377 1.00 80.50 178 ASN A CA 1
ATOM 1317 C C . ASN A 1 178 ? -0.304 12.161 -17.964 1.00 80.50 178 ASN A C 1
ATOM 1319 O O . ASN A 1 178 ? 0.503 11.294 -17.642 1.00 80.50 178 ASN A O 1
ATOM 1323 N N . SER A 1 179 ? -0.002 13.047 -18.917 1.00 81.50 179 SER A N 1
ATOM 1324 C CA . SER A 1 179 ? 1.312 13.089 -19.573 1.00 81.50 179 SER A CA 1
ATOM 1325 C C . SER A 1 179 ? 2.458 13.479 -18.634 1.00 81.50 179 SER A C 1
ATOM 1327 O O . SER A 1 179 ? 3.612 13.264 -18.986 1.00 81.50 179 SER A O 1
ATOM 1329 N N . LEU A 1 180 ? 2.159 14.080 -17.482 1.00 84.75 180 LEU A N 1
ATOM 1330 C CA . LEU A 1 180 ? 3.150 14.407 -16.463 1.00 84.75 180 LEU A CA 1
ATOM 1331 C C . LEU A 1 180 ? 3.662 13.139 -15.771 1.00 84.75 180 LEU A C 1
ATOM 1333 O O . LEU A 1 180 ? 4.873 12.979 -15.665 1.00 84.75 180 LEU A O 1
ATOM 1337 N N . ASP A 1 181 ? 2.778 12.191 -15.444 1.00 82.50 181 ASP A N 1
ATOM 1338 C CA . ASP A 1 181 ? 3.168 10.862 -14.950 1.00 82.50 181 ASP A CA 1
ATOM 1339 C C . ASP A 1 181 ? 4.014 10.118 -15.983 1.00 82.50 181 ASP A C 1
ATOM 1341 O O . ASP A 1 181 ? 5.055 9.547 -15.667 1.00 82.50 181 ASP A O 1
ATOM 1345 N N . LEU A 1 182 ? 3.606 10.194 -17.256 1.00 81.94 182 LEU A N 1
ATOM 1346 C CA . LEU A 1 182 ? 4.364 9.609 -18.362 1.00 81.94 182 LEU A CA 1
ATOM 1347 C C . LEU A 1 182 ? 5.788 10.167 -18.439 1.00 81.94 182 LEU A C 1
ATOM 1349 O O . LEU A 1 182 ? 6.739 9.419 -18.664 1.00 81.94 182 LEU A O 1
ATOM 1353 N N . GLN A 1 183 ? 5.929 11.483 -18.273 1.00 84.56 183 GLN A N 1
ATOM 1354 C CA . GLN A 1 183 ? 7.224 12.144 -18.344 1.00 84.56 183 GLN A CA 1
ATOM 1355 C C . GLN A 1 183 ? 8.146 11.697 -17.204 1.00 84.56 183 GLN A C 1
ATOM 1357 O O . GLN A 1 183 ? 9.336 11.509 -17.438 1.00 84.56 183 GLN A O 1
ATOM 1362 N N . MET A 1 184 ? 7.605 11.448 -16.008 1.00 80.75 184 MET A N 1
ATOM 1363 C CA . MET A 1 184 ? 8.396 10.955 -14.877 1.00 80.75 184 MET A CA 1
ATOM 1364 C C . MET A 1 184 ? 8.984 9.564 -15.122 1.00 80.75 184 MET A C 1
ATOM 1366 O O . MET A 1 184 ? 10.113 9.306 -14.706 1.00 80.75 184 MET A O 1
ATOM 1370 N N . ILE A 1 185 ? 8.268 8.685 -15.832 1.00 81.50 185 ILE A N 1
ATOM 1371 C CA . ILE A 1 185 ? 8.829 7.386 -16.232 1.00 81.50 185 ILE A CA 1
ATOM 1372 C C . ILE A 1 185 ? 9.943 7.601 -17.260 1.00 81.50 185 ILE A C 1
ATOM 1374 O O . ILE A 1 185 ? 11.036 7.066 -17.095 1.00 81.50 185 ILE A O 1
ATOM 1378 N N . TYR A 1 186 ? 9.698 8.425 -18.287 1.00 85.44 186 TYR A N 1
ATOM 1379 C CA . TYR A 1 186 ? 10.692 8.721 -19.327 1.00 85.44 186 TYR A CA 1
ATOM 1380 C C . TYR A 1 186 ? 12.000 9.294 -18.774 1.00 85.44 186 TYR A C 1
ATOM 1382 O O . TYR A 1 186 ? 13.075 8.920 -19.242 1.00 85.44 186 TYR A O 1
ATOM 1390 N N . ASP A 1 187 ? 11.923 10.174 -17.776 1.00 86.12 187 ASP A N 1
ATOM 1391 C CA . ASP A 1 187 ? 13.095 10.826 -17.179 1.00 86.12 187 ASP A CA 1
ATOM 1392 C C . ASP A 1 187 ? 14.004 9.851 -16.406 1.00 86.12 187 ASP A C 1
ATOM 1394 O O . ASP A 1 187 ? 15.136 10.196 -16.062 1.00 86.12 187 ASP A O 1
ATOM 1398 N N . ARG A 1 188 ? 13.536 8.623 -16.160 1.00 84.06 188 ARG A N 1
ATOM 1399 C CA . ARG A 1 188 ? 14.225 7.588 -15.384 1.00 84.06 188 ARG A CA 1
ATOM 1400 C C . ARG A 1 188 ? 14.531 6.308 -16.170 1.00 84.06 188 ARG A C 1
ATOM 1402 O O . ARG A 1 188 ? 14.935 5.318 -15.571 1.00 84.06 188 ARG A O 1
ATOM 1409 N N . PHE A 1 189 ? 14.394 6.318 -17.495 1.00 88.31 189 PHE A N 1
ATOM 1410 C CA . PHE A 1 189 ? 14.785 5.174 -18.328 1.00 88.31 189 PHE A CA 1
ATOM 1411 C C . PHE A 1 189 ? 16.220 4.714 -18.025 1.00 88.31 189 PHE A C 1
ATOM 1413 O O . PHE A 1 189 ? 17.145 5.531 -17.976 1.00 88.31 189 PHE A O 1
ATOM 1420 N N . GLY A 1 190 ? 16.418 3.406 -17.858 1.00 85.94 190 GLY A N 1
ATOM 1421 C CA . GLY A 1 190 ? 17.718 2.844 -17.486 1.00 85.94 190 GLY A CA 1
ATOM 1422 C C . GLY A 1 190 ? 17.629 1.535 -16.709 1.00 85.94 190 GLY A C 1
ATOM 1423 O O . GLY A 1 190 ? 16.544 1.014 -16.470 1.00 85.94 190 GLY A O 1
ATOM 1424 N N . SER A 1 191 ? 18.787 0.991 -16.329 1.00 85.06 191 SER A N 1
ATOM 1425 C CA . SER A 1 191 ? 18.857 -0.187 -15.460 1.00 85.06 191 SER A CA 1
ATOM 1426 C C . SER A 1 191 ? 18.557 0.201 -14.017 1.00 85.06 191 SER A C 1
ATOM 1428 O O . SER A 1 191 ? 19.047 1.221 -13.532 1.00 85.06 191 SER A O 1
ATOM 1430 N N . CYS A 1 192 ? 17.830 -0.646 -13.297 1.00 75.75 192 CYS A N 1
ATOM 1431 C CA . CYS A 1 192 ? 17.531 -0.431 -11.882 1.00 75.75 192 CYS A CA 1
ATOM 1432 C C . CYS A 1 192 ? 18.785 -0.395 -10.994 1.00 75.75 192 CYS A C 1
ATOM 1434 O O . CYS A 1 192 ? 18.818 0.306 -9.981 1.00 75.75 192 CYS A O 1
ATOM 1436 N N . ASP A 1 193 ? 19.858 -1.069 -11.415 1.00 73.00 193 ASP A N 1
ATOM 1437 C CA . ASP A 1 193 ? 21.143 -1.048 -10.712 1.00 73.00 193 ASP A CA 1
ATOM 1438 C C . ASP A 1 193 ? 21.799 0.346 -10.728 1.00 73.00 193 ASP A C 1
ATOM 1440 O O . ASP A 1 193 ? 22.470 0.717 -9.762 1.00 73.00 193 ASP A O 1
ATOM 1444 N N . ASP A 1 194 ? 21.562 1.156 -11.766 1.00 67.75 194 ASP A N 1
ATOM 1445 C CA . ASP A 1 194 ? 22.182 2.481 -11.915 1.00 67.75 194 ASP A CA 1
ATOM 1446 C C . ASP A 1 194 ? 21.625 3.503 -10.906 1.00 67.75 194 ASP A C 1
ATOM 1448 O O . ASP A 1 194 ? 22.308 4.464 -10.541 1.00 67.75 194 ASP A O 1
ATOM 1452 N N . PHE A 1 195 ? 20.410 3.274 -10.399 1.00 60.50 195 PHE A N 1
ATOM 1453 C CA . PHE A 1 195 ? 19.730 4.155 -9.443 1.00 60.50 195 PHE A CA 1
ATOM 1454 C C . PHE A 1 195 ? 19.973 3.773 -7.975 1.00 60.50 195 PHE A C 1
ATOM 1456 O O . PHE A 1 195 ? 19.697 4.562 -7.072 1.00 60.50 195 PHE A O 1
ATOM 1463 N N . SER A 1 196 ? 20.574 2.608 -7.717 1.00 56.19 196 SER A N 1
ATOM 1464 C CA . SER A 1 196 ? 20.889 2.116 -6.366 1.00 56.19 196 SER A CA 1
ATOM 1465 C C . SER A 1 196 ? 22.189 2.691 -5.756 1.00 56.19 196 SER A C 1
ATOM 1467 O O . SER A 1 196 ? 22.582 2.325 -4.648 1.00 56.19 196 SER A O 1
ATOM 1469 N N . GLY A 1 197 ? 22.854 3.624 -6.452 1.00 49.59 197 GLY A N 1
ATOM 1470 C CA . GLY A 1 197 ? 24.170 4.185 -6.107 1.00 49.59 197 GLY A CA 1
ATOM 1471 C C . GLY A 1 197 ? 24.189 5.509 -5.323 1.00 49.59 197 GLY A C 1
ATOM 1472 O O . GLY A 1 197 ? 25.164 6.253 -5.437 1.00 49.59 197 GLY A O 1
ATOM 1473 N N . GLY A 1 198 ? 23.149 5.836 -4.553 1.00 42.47 198 GLY A N 1
ATOM 1474 C CA . GLY A 1 198 ? 23.110 7.027 -3.689 1.00 42.47 198 GLY A CA 1
ATOM 1475 C C . GLY A 1 198 ? 23.305 6.681 -2.211 1.00 42.47 198 GLY A C 1
ATOM 1476 O O . GLY A 1 198 ? 22.341 6.327 -1.542 1.00 42.47 198 GLY A O 1
ATOM 1477 N N . THR A 1 199 ? 24.545 6.767 -1.721 1.00 36.25 199 THR A N 1
ATOM 1478 C CA . THR A 1 199 ? 24.914 6.672 -0.290 1.00 36.25 199 THR A CA 1
ATOM 1479 C C . THR A 1 199 ? 24.382 7.827 0.544 1.00 36.25 199 THR A C 1
ATOM 1481 O O . THR A 1 199 ? 24.495 8.970 0.039 1.00 36.25 199 THR A O 1
#